Protein AF-A0A8D8TL95-F1 (afdb_monomer_lite)

Structure (mmCIF, N/CA/C/O backbone):
data_AF-A0A8D8TL95-F1
#
_entry.id   AF-A0A8D8TL95-F1
#
loop_
_atom_site.group_PDB
_atom_site.id
_atom_site.type_symbol
_atom_site.label_atom_id
_atom_site.label_alt_id
_atom_site.label_comp_id
_atom_site.label_asym_id
_atom_site.label_entity_id
_atom_site.label_seq_id
_atom_site.pdbx_PDB_ins_code
_atom_site.Cartn_x
_atom_site.Cartn_y
_atom_site.Cartn_z
_atom_site.occupancy
_atom_site.B_iso_or_equiv
_atom_site.auth_seq_id
_atom_site.auth_comp_id
_atom_site.auth_asym_id
_atom_site.auth_atom_id
_atom_site.pdbx_PDB_model_num
ATOM 1 N N . MET A 1 1 ? -6.815 -15.054 19.411 1.00 78.94 1 MET A N 1
ATOM 2 C CA . MET A 1 1 ? -7.384 -16.153 18.599 1.00 78.94 1 MET A CA 1
ATOM 3 C C . MET A 1 1 ? -8.190 -15.513 17.482 1.00 78.94 1 MET A C 1
ATOM 5 O O . MET A 1 1 ? -8.935 -14.587 17.788 1.00 78.94 1 MET A O 1
ATOM 9 N N . VAL A 1 2 ? -7.993 -15.942 16.234 1.00 89.69 2 VAL A N 1
ATOM 10 C CA . VAL A 1 2 ? -8.649 -15.371 15.045 1.00 89.69 2 VAL A CA 1
ATOM 11 C C . VAL A 1 2 ? -9.446 -16.479 14.372 1.00 89.69 2 VAL A C 1
ATOM 13 O O . VAL A 1 2 ? -8.875 -17.518 14.052 1.00 89.69 2 VAL A O 1
ATOM 16 N N . LEU A 1 3 ? -10.749 -16.274 14.198 1.00 92.44 3 LEU A N 1
ATOM 17 C CA . LEU A 1 3 ? -11.595 -17.142 13.387 1.00 92.44 3 LEU A CA 1
ATOM 18 C C . LEU A 1 3 ? -11.514 -16.671 11.938 1.00 92.44 3 LEU A C 1
ATOM 20 O O . LEU A 1 3 ? -11.712 -15.491 11.670 1.00 92.44 3 LEU A O 1
ATOM 24 N N . ARG A 1 4 ? -11.232 -17.585 11.017 1.00 92.94 4 ARG A N 1
ATOM 25 C CA . ARG A 1 4 ? -11.169 -17.316 9.582 1.00 92.94 4 ARG A CA 1
ATOM 26 C C . ARG A 1 4 ? -12.273 -18.081 8.881 1.00 92.94 4 ARG A C 1
ATOM 28 O O . ARG A 1 4 ? -12.432 -19.280 9.105 1.00 92.94 4 ARG A O 1
ATOM 35 N N . ILE A 1 5 ? -13.026 -17.386 8.043 1.00 94.00 5 ILE A N 1
ATOM 36 C CA . ILE A 1 5 ? -14.108 -17.950 7.244 1.00 94.00 5 ILE A CA 1
ATOM 37 C C . ILE A 1 5 ? -13.778 -17.687 5.777 1.00 94.00 5 ILE A C 1
ATOM 39 O O . ILE A 1 5 ? -13.560 -16.542 5.394 1.00 94.00 5 ILE A O 1
ATOM 43 N N . TYR A 1 6 ? -13.704 -18.733 4.964 1.00 92.62 6 TYR A N 1
ATOM 44 C CA . TYR A 1 6 ? -13.295 -18.641 3.560 1.00 92.62 6 TYR A CA 1
ATOM 45 C C . TYR A 1 6 ? -13.961 -19.730 2.719 1.00 92.62 6 TYR A C 1
ATOM 47 O O . TYR A 1 6 ? -14.506 -20.698 3.253 1.00 92.62 6 TYR A O 1
ATOM 55 N N . PHE A 1 7 ? -13.940 -19.569 1.396 1.00 90.62 7 PHE A N 1
ATOM 56 C CA . PHE A 1 7 ? -14.432 -20.585 0.469 1.00 90.62 7 PHE A CA 1
ATOM 57 C C . PHE A 1 7 ? -13.285 -21.449 -0.050 1.00 90.62 7 PHE A C 1
ATOM 59 O O . PHE A 1 7 ? -12.293 -20.933 -0.551 1.00 90.62 7 PHE A O 1
ATOM 66 N N . GLN A 1 8 ? -13.457 -22.766 0.019 1.00 88.31 8 GLN A N 1
ATOM 67 C CA . GLN A 1 8 ? -12.535 -23.743 -0.549 1.00 88.31 8 GLN A CA 1
ATOM 68 C C . GLN A 1 8 ? -13.341 -24.816 -1.284 1.00 88.31 8 GLN A C 1
ATOM 70 O O . GLN A 1 8 ? -14.258 -25.407 -0.715 1.00 88.31 8 GLN A O 1
ATOM 75 N N . GLU A 1 9 ? -13.036 -25.036 -2.566 1.00 86.50 9 GLU A N 1
ATOM 76 C CA . GLU A 1 9 ? -13.708 -26.042 -3.412 1.00 86.50 9 GLU A CA 1
ATOM 77 C C . GLU A 1 9 ? -15.250 -25.928 -3.407 1.00 86.50 9 GLU A C 1
ATOM 79 O O . GLU A 1 9 ? -15.979 -26.920 -3.349 1.00 86.50 9 GLU A O 1
ATOM 84 N N . GLY A 1 10 ? -15.768 -24.695 -3.424 1.00 85.75 10 GLY A N 1
ATOM 85 C CA . GLY A 1 10 ? -17.211 -24.428 -3.402 1.00 85.75 10 GLY A CA 1
ATOM 86 C C . GLY A 1 10 ? -17.888 -24.659 -2.045 1.00 85.75 10 GLY A C 1
ATOM 87 O O . GLY A 1 10 ? -19.116 -24.630 -1.966 1.00 85.75 10 GLY A O 1
ATOM 88 N N . LYS A 1 11 ? -17.120 -24.877 -0.972 1.00 90.44 11 LYS A N 1
ATOM 89 C CA . LYS A 1 11 ? -17.627 -25.023 0.398 1.00 90.44 11 LYS A CA 1
ATOM 90 C C . LYS A 1 11 ? -17.155 -23.872 1.272 1.00 90.44 11 LYS A C 1
ATOM 92 O O . LYS A 1 11 ? -16.008 -23.448 1.180 1.00 90.44 11 LYS A O 1
ATOM 97 N N . LEU A 1 12 ? -18.039 -23.404 2.148 1.00 92.81 12 LEU A N 1
ATOM 98 C CA . LEU A 1 12 ? -17.690 -22.451 3.195 1.00 92.81 12 LEU A CA 1
ATOM 99 C C . LEU A 1 12 ? -16.979 -23.198 4.331 1.00 92.81 12 LEU A C 1
ATOM 101 O O . LEU A 1 12 ? -17.545 -24.123 4.916 1.00 92.81 12 LEU A O 1
ATOM 105 N N . VAL A 1 13 ? -15.752 -22.795 4.634 1.00 93.38 13 VAL A N 1
ATOM 106 C CA . VAL A 1 13 ? -14.907 -23.360 5.687 1.00 93.38 13 VAL A CA 1
ATOM 107 C C . VAL A 1 13 ? -14.726 -22.313 6.778 1.00 93.38 13 VAL A C 1
ATOM 109 O O . VAL A 1 13 ? -14.448 -21.152 6.491 1.00 93.38 13 VAL A O 1
ATOM 112 N N . ALA A 1 14 ? -14.878 -22.726 8.035 1.00 94.62 14 ALA A N 1
ATOM 113 C CA . ALA A 1 14 ? -14.568 -21.914 9.205 1.00 94.62 14 ALA A CA 1
ATOM 114 C C . ALA A 1 14 ? -13.461 -22.611 10.001 1.00 94.62 14 ALA A C 1
ATOM 116 O O . ALA A 1 14 ? -13.645 -23.741 10.453 1.00 94.62 14 ALA A O 1
ATOM 117 N N . SER A 1 15 ? -12.312 -21.956 10.150 1.00 93.12 15 SER A N 1
ATOM 118 C CA . SER A 1 15 ? -11.137 -22.517 10.821 1.00 93.12 15 SER A CA 1
ATOM 119 C C . SER A 1 15 ? -10.428 -21.475 11.685 1.00 93.12 15 SER A C 1
ATOM 121 O O . SER A 1 15 ? -10.509 -20.273 11.438 1.00 93.12 15 SER A O 1
ATOM 123 N N . LEU A 1 16 ? -9.732 -21.939 12.721 1.00 93.06 16 LEU A N 1
ATOM 124 C CA . LEU A 1 16 ? -8.804 -21.115 13.505 1.00 93.06 16 LEU A CA 1
ATOM 125 C C . LEU A 1 16 ? -7.396 -21.094 12.895 1.00 93.06 16 LEU A C 1
ATOM 127 O O . LEU A 1 16 ? -6.580 -20.238 13.251 1.00 93.06 16 LEU A O 1
ATOM 131 N N . ASP A 1 17 ? -7.136 -22.004 11.962 1.00 90.56 17 ASP A N 1
ATOM 132 C CA . ASP A 1 17 ? -5.888 -22.106 11.221 1.00 90.56 17 ASP A CA 1
ATOM 133 C C . ASP A 1 17 ? -5.908 -21.195 9.985 1.00 90.56 17 ASP A C 1
ATOM 135 O O . ASP A 1 17 ? -6.941 -20.632 9.602 1.00 90.56 17 ASP A O 1
ATOM 139 N N . THR A 1 18 ? -4.740 -20.997 9.381 1.00 86.12 18 THR A N 1
ATOM 140 C CA . THR A 1 18 ? -4.598 -20.253 8.123 1.00 86.12 18 THR A CA 1
ATOM 141 C C . THR A 1 18 ? -4.992 -21.159 6.949 1.00 86.12 18 THR A C 1
ATOM 143 O O . THR A 1 18 ? -4.650 -22.341 6.987 1.00 86.12 18 THR A O 1
ATOM 146 N N . PRO A 1 19 ? -5.685 -20.650 5.911 1.00 87.38 19 PRO A N 1
ATOM 147 C CA . PRO A 1 19 ? -5.958 -21.434 4.709 1.00 87.38 19 PRO A CA 1
ATOM 148 C C . PRO A 1 19 ? -4.658 -21.967 4.092 1.00 87.38 19 PRO A C 1
ATOM 150 O O . PRO A 1 19 ? -3.706 -21.212 3.907 1.00 87.38 19 PRO A O 1
ATOM 153 N N . GLU A 1 20 ? -4.618 -23.259 3.765 1.00 85.12 20 GLU A N 1
ATOM 154 C CA . GLU A 1 20 ? -3.451 -23.883 3.116 1.00 85.12 20 GLU A CA 1
ATOM 155 C C . GLU A 1 20 ? -3.343 -23.518 1.630 1.00 85.12 20 GLU A C 1
ATOM 157 O O . GLU A 1 20 ? -2.269 -23.590 1.034 1.00 85.12 20 GLU A O 1
ATOM 162 N N . VAL A 1 21 ? -4.468 -23.129 1.030 1.00 82.81 21 VAL A N 1
ATOM 163 C CA . VAL A 1 21 ? -4.596 -22.800 -0.389 1.00 82.81 21 VAL A CA 1
ATOM 164 C C . VAL A 1 21 ? -5.000 -21.329 -0.515 1.00 82.81 21 VAL A C 1
ATOM 166 O O . VAL A 1 21 ? -5.796 -20.855 0.303 1.00 82.81 21 VAL A O 1
ATOM 169 N N . PRO A 1 22 ? -4.493 -20.595 -1.525 1.00 81.81 22 PRO A N 1
ATOM 170 C CA . PRO A 1 22 ? -4.965 -19.248 -1.822 1.00 81.81 22 PRO A CA 1
ATOM 171 C C . PRO A 1 22 ? -6.488 -19.226 -1.987 1.00 81.81 22 PRO A C 1
ATOM 173 O O . PRO A 1 22 ? -7.049 -20.026 -2.734 1.00 81.81 22 PRO A O 1
ATOM 176 N N . CYS A 1 23 ? -7.142 -18.324 -1.261 1.00 84.62 23 CYS A N 1
ATOM 177 C CA . CYS A 1 23 ? -8.585 -18.113 -1.302 1.00 84.62 23 CYS A CA 1
ATOM 178 C C . CYS A 1 23 ? -8.864 -16.705 -1.830 1.00 84.62 23 CYS A C 1
ATOM 180 O O . CYS A 1 23 ? -8.118 -15.785 -1.498 1.00 84.62 23 CYS A O 1
ATOM 182 N N . ASP A 1 24 ? -9.952 -16.538 -2.585 1.00 83.56 24 ASP A N 1
ATOM 183 C CA . ASP A 1 24 ? -10.358 -15.229 -3.119 1.00 83.56 24 ASP A CA 1
ATOM 184 C C . ASP A 1 24 ? -10.645 -14.230 -1.992 1.00 83.56 24 ASP A C 1
ATOM 186 O O . ASP A 1 24 ? -10.234 -13.078 -2.053 1.00 83.56 24 ASP A O 1
ATOM 190 N N . TYR A 1 25 ? -11.314 -14.699 -0.933 1.00 86.88 25 TYR A N 1
ATOM 191 C CA . TYR A 1 25 ? -11.642 -13.894 0.238 1.00 86.88 25 TYR A CA 1
ATOM 192 C C . TYR A 1 25 ? -11.494 -14.690 1.529 1.00 86.88 25 TYR A C 1
ATOM 194 O O . TYR A 1 25 ? -11.884 -15.861 1.610 1.00 86.88 25 TYR A O 1
ATOM 202 N N . VAL A 1 26 ? -10.995 -14.019 2.565 1.00 90.38 26 VAL A N 1
ATOM 203 C CA . VAL A 1 26 ? -10.942 -14.536 3.932 1.00 90.38 26 VAL A CA 1
ATOM 204 C C . VAL A 1 26 ? -11.558 -13.511 4.878 1.00 90.38 26 VAL A C 1
ATOM 206 O O . VAL A 1 26 ? -11.038 -12.411 5.052 1.00 90.38 26 VAL A O 1
ATOM 209 N N . PHE A 1 27 ? -12.656 -13.886 5.526 1.00 91.69 27 PHE A N 1
ATOM 210 C CA . PHE A 1 27 ? -13.263 -13.107 6.598 1.00 91.69 27 PHE A CA 1
ATOM 211 C C . PHE A 1 27 ? -12.596 -13.474 7.921 1.00 91.69 27 PHE A C 1
ATOM 213 O O . PHE A 1 27 ? -12.681 -14.613 8.381 1.00 91.69 27 PHE A O 1
ATOM 220 N N . CYS A 1 28 ? -11.932 -12.508 8.535 1.00 91.00 28 CYS A N 1
ATOM 221 C CA . CYS A 1 28 ? -11.234 -12.641 9.800 1.00 91.00 28 CYS A CA 1
ATOM 222 C C . CYS A 1 28 ? -12.072 -12.020 10.918 1.00 91.00 28 CYS A C 1
ATOM 224 O O . CYS A 1 28 ? -12.421 -10.843 10.875 1.00 91.00 28 CYS A O 1
ATOM 226 N N . VAL A 1 29 ? -12.359 -12.806 11.952 1.00 92.50 29 VAL A N 1
ATOM 227 C CA . VAL A 1 29 ? -13.019 -12.351 13.175 1.00 92.50 29 VAL A CA 1
ATOM 228 C C . VAL A 1 29 ? -12.045 -12.509 14.329 1.00 92.50 29 VAL A C 1
ATOM 230 O O . VAL A 1 29 ? -11.691 -13.621 14.732 1.00 92.50 29 VAL A O 1
ATOM 233 N N . THR A 1 30 ? -11.602 -11.383 14.872 1.00 91.38 30 THR A N 1
ATOM 234 C CA . THR A 1 30 ? -10.635 -11.343 15.967 1.00 91.38 30 THR A CA 1
ATOM 235 C C . THR A 1 30 ? -11.316 -10.870 17.233 1.00 91.38 30 THR A C 1
ATOM 237 O O . THR A 1 30 ? -11.959 -9.828 17.256 1.00 91.38 30 THR A O 1
ATOM 240 N N . LYS A 1 31 ? -11.141 -11.610 18.326 1.00 89.50 31 LYS A N 1
ATOM 241 C CA . LYS A 1 31 ? -11.596 -11.150 19.638 1.00 89.50 31 LYS A CA 1
ATOM 242 C C . LYS A 1 31 ? -10.677 -10.040 20.148 1.00 89.50 31 LYS A C 1
ATOM 244 O O . LYS A 1 31 ? -9.484 -10.289 20.321 1.00 89.50 31 LYS A O 1
ATOM 249 N N . THR A 1 32 ? -11.232 -8.863 20.426 1.00 83.75 32 THR A N 1
ATOM 250 C CA . THR A 1 32 ? -10.487 -7.710 20.947 1.00 83.75 32 THR A CA 1
ATOM 251 C C . THR A 1 32 ? -10.338 -7.816 22.464 1.00 83.75 32 THR A C 1
ATOM 253 O O . THR A 1 32 ? -9.238 -8.076 22.947 1.00 83.75 32 THR A O 1
ATOM 256 N N . GLN A 1 33 ? -11.428 -7.684 23.233 1.00 78.50 33 GLN A N 1
ATOM 257 C CA . GLN A 1 33 ? -11.417 -7.739 24.703 1.00 78.50 33 GLN A CA 1
ATOM 258 C C . GLN A 1 33 ? -12.751 -8.221 25.310 1.00 78.50 33 GLN A C 1
ATOM 260 O O . GLN A 1 33 ? -13.814 -8.110 24.702 1.00 78.50 33 GLN A O 1
ATOM 265 N N . GLY A 1 34 ? -12.690 -8.727 26.550 1.00 77.81 34 GLY A N 1
ATOM 266 C CA . GLY A 1 34 ? -13.864 -9.028 27.382 1.00 77.81 34 GLY A CA 1
ATOM 267 C C . GLY A 1 34 ? -14.482 -10.420 27.194 1.00 77.81 34 GLY A C 1
ATOM 268 O O . GLY A 1 34 ? -13.965 -11.275 26.471 1.00 77.81 34 GLY A O 1
ATOM 269 N N . VAL A 1 35 ? -15.584 -10.682 27.898 1.00 80.44 35 VAL A N 1
ATOM 270 C CA . VAL A 1 35 ? -16.451 -11.843 27.641 1.00 80.44 35 VAL A CA 1
ATOM 271 C C . VAL A 1 35 ? -17.414 -11.450 26.526 1.00 80.44 35 VAL A C 1
ATOM 273 O O . VAL A 1 35 ? -18.014 -10.379 26.583 1.00 80.44 35 VAL A O 1
ATOM 276 N N . VAL A 1 36 ? -17.531 -12.303 25.509 1.00 82.62 36 VAL A N 1
ATOM 277 C CA . VAL A 1 36 ? -18.468 -12.079 24.406 1.00 82.62 36 VAL A CA 1
ATOM 278 C C . VAL A 1 36 ? -19.861 -12.463 24.898 1.00 82.62 36 VAL A C 1
ATOM 280 O O . VAL A 1 36 ? -20.105 -13.628 25.207 1.00 82.62 36 VAL A O 1
ATOM 283 N N . THR A 1 37 ? -20.741 -11.477 25.006 1.00 86.12 37 THR A N 1
ATOM 284 C CA . THR A 1 37 ? -22.174 -11.617 25.285 1.00 86.12 37 THR A CA 1
ATOM 285 C C . THR A 1 37 ? -22.958 -11.047 24.103 1.00 86.12 37 THR A C 1
ATOM 287 O O . THR A 1 37 ? -22.368 -10.417 23.226 1.00 86.12 37 THR A O 1
ATOM 290 N N . GLU A 1 38 ? -24.278 -11.254 24.053 1.00 84.50 38 GLU A N 1
ATOM 291 C CA . GLU A 1 38 ? -25.119 -10.655 23.000 1.00 84.50 38 GLU A CA 1
ATOM 292 C C . GLU A 1 38 ? -24.954 -9.128 22.946 1.00 84.50 38 GLU A C 1
ATOM 294 O O . GLU A 1 38 ? -24.770 -8.566 21.869 1.00 84.50 38 GLU A O 1
ATOM 299 N N . ASP A 1 39 ? -24.893 -8.478 24.110 1.00 84.75 39 ASP A N 1
ATOM 300 C CA . ASP A 1 39 ? -24.755 -7.022 24.214 1.00 84.75 39 ASP A CA 1
ATOM 301 C C . ASP A 1 39 ? -23.343 -6.504 23.885 1.00 84.75 39 ASP A C 1
ATOM 303 O O . ASP A 1 39 ? -23.182 -5.357 23.468 1.00 84.75 39 ASP A O 1
ATOM 307 N N . SER A 1 40 ? -22.297 -7.318 24.084 1.00 83.81 40 SER A N 1
ATOM 308 C CA . SER A 1 40 ? -20.902 -6.910 23.851 1.00 83.81 40 SER A CA 1
ATOM 309 C C . SER A 1 40 ? -20.346 -7.355 22.501 1.00 83.81 40 SER A C 1
ATOM 311 O O . SER A 1 40 ? -19.243 -6.946 22.145 1.00 83.81 40 SER A O 1
ATOM 313 N N . LEU A 1 41 ? -21.096 -8.151 21.729 1.00 83.25 41 LEU A N 1
ATOM 314 C CA . LEU A 1 41 ? -20.612 -8.839 20.531 1.00 83.25 41 LEU A CA 1
ATOM 315 C C . LEU A 1 41 ? -19.888 -7.908 19.548 1.00 83.25 41 LEU A C 1
ATOM 317 O O . LEU A 1 41 ? -18.759 -8.192 19.159 1.00 83.25 41 LEU A O 1
ATOM 321 N N . ILE A 1 42 ? -20.513 -6.785 19.188 1.00 83.38 42 ILE A N 1
ATOM 322 C CA . ILE A 1 42 ? -19.970 -5.832 18.205 1.00 83.38 42 ILE A CA 1
ATOM 323 C C . ILE A 1 42 ? -18.731 -5.103 18.747 1.00 83.38 42 ILE A C 1
ATOM 325 O O . ILE A 1 42 ? -17.817 -4.800 17.992 1.00 83.38 42 ILE A O 1
ATOM 329 N N . ASN A 1 43 ? -18.666 -4.863 20.058 1.00 84.38 43 ASN A N 1
ATOM 330 C CA . ASN A 1 43 ? -17.573 -4.114 20.686 1.00 84.38 43 ASN A CA 1
ATOM 331 C C . ASN A 1 43 ? -16.388 -5.015 21.080 1.00 84.38 43 ASN A C 1
ATOM 333 O O . ASN A 1 43 ? -15.264 -4.546 21.259 1.00 84.38 43 ASN A O 1
ATOM 337 N N . SER A 1 44 ? -16.637 -6.316 21.234 1.00 86.19 44 SER A N 1
ATOM 338 C CA . SER A 1 44 ? -15.652 -7.325 21.632 1.00 86.19 44 SER A CA 1
ATOM 339 C C . SER A 1 44 ? -15.018 -8.062 20.450 1.00 86.19 44 SER A C 1
ATOM 341 O O . SER A 1 44 ? -14.136 -8.905 20.662 1.00 86.19 44 SER A O 1
ATOM 343 N N . LEU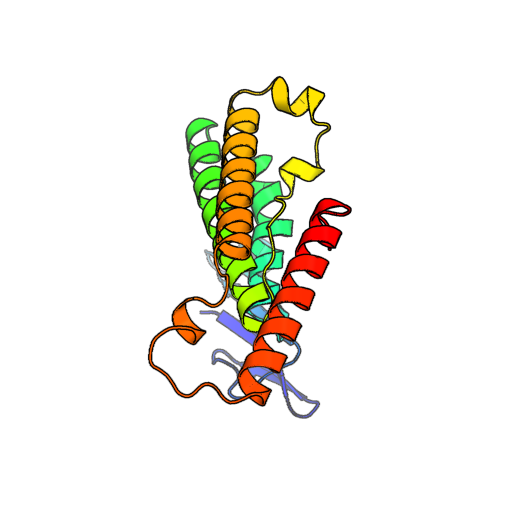 A 1 45 ? -15.456 -7.776 19.223 1.00 89.50 45 LEU A N 1
ATOM 344 C CA . LEU A 1 45 ? -14.971 -8.400 17.997 1.00 89.50 45 LEU A CA 1
ATOM 345 C C . LEU A 1 45 ? -14.488 -7.341 17.004 1.00 89.50 45 LEU A C 1
ATOM 347 O O . LEU A 1 45 ? -15.082 -6.280 16.866 1.00 89.50 45 LEU A O 1
ATOM 351 N N . ASN A 1 46 ? -13.416 -7.666 16.293 1.00 89.25 46 ASN A N 1
ATOM 352 C CA . ASN A 1 46 ? -12.974 -6.966 15.099 1.00 89.25 46 ASN A CA 1
ATOM 353 C C . ASN A 1 46 ? -13.261 -7.854 13.886 1.00 89.25 46 ASN A C 1
ATOM 355 O O . ASN A 1 46 ? -13.000 -9.061 13.933 1.00 89.25 46 ASN A O 1
ATOM 359 N N . PHE A 1 47 ? -13.785 -7.250 12.826 1.00 90.00 47 PHE A N 1
ATOM 360 C CA . PHE A 1 47 ? -14.141 -7.920 11.584 1.00 90.00 47 PHE A CA 1
ATOM 361 C C . PHE A 1 47 ? -13.306 -7.333 10.458 1.00 90.00 47 PHE A C 1
ATOM 363 O O . PHE A 1 47 ? -13.371 -6.138 10.185 1.00 90.00 47 PHE A O 1
ATOM 370 N N . GLU A 1 48 ? -12.552 -8.186 9.785 1.00 88.06 48 GLU A N 1
ATOM 371 C CA . GLU A 1 48 ? -11.723 -7.809 8.648 1.00 88.06 48 GLU A CA 1
ATOM 372 C C . GLU A 1 48 ? -12.031 -8.735 7.479 1.00 88.06 48 GLU A C 1
ATOM 374 O O . GLU A 1 48 ? -12.309 -9.920 7.661 1.00 88.06 48 GLU A O 1
ATOM 379 N N . THR A 1 49 ? -11.998 -8.193 6.268 1.00 88.38 49 THR A N 1
ATOM 380 C CA . THR A 1 49 ? -12.083 -8.989 5.042 1.00 88.38 49 THR A CA 1
ATOM 381 C C . THR A 1 49 ? -10.786 -8.794 4.288 1.00 88.38 49 THR A C 1
ATOM 383 O O . THR A 1 49 ? -10.405 -7.662 4.004 1.00 88.38 49 THR A O 1
ATOM 386 N N . LEU A 1 50 ? -10.105 -9.897 4.005 1.00 86.81 50 LEU A N 1
ATOM 387 C CA . LEU A 1 50 ? -8.896 -9.915 3.198 1.00 86.81 50 LEU A CA 1
ATOM 388 C C . LEU A 1 50 ? -9.258 -10.435 1.810 1.00 86.81 50 LEU A C 1
ATOM 390 O O . LEU A 1 50 ? -9.868 -11.499 1.695 1.00 86.81 50 LEU A O 1
ATOM 394 N N . ASP A 1 51 ? -8.888 -9.675 0.789 1.00 82.38 51 ASP A N 1
ATOM 395 C CA . ASP A 1 51 ? -8.832 -10.117 -0.603 1.00 82.38 51 ASP A CA 1
ATOM 396 C C . ASP A 1 51 ? -7.580 -10.996 -0.809 1.00 82.38 51 ASP A C 1
ATOM 398 O O . ASP A 1 51 ? -6.613 -10.922 -0.041 1.00 82.38 51 ASP A O 1
ATOM 402 N N . CYS A 1 52 ? -7.583 -11.827 -1.850 1.00 70.06 52 CYS A N 1
ATOM 403 C CA . CYS A 1 52 ? -6.469 -12.672 -2.278 1.00 70.06 52 CYS A CA 1
ATOM 404 C C . CYS A 1 52 ? -5.154 -11.898 -2.461 1.00 70.06 52 CYS A C 1
ATOM 406 O O . CYS A 1 52 ? -4.073 -12.453 -2.253 1.00 70.06 52 CYS A O 1
ATOM 408 N N . SER A 1 53 ? -5.243 -10.605 -2.781 1.00 81.50 53 SER A N 1
ATOM 409 C CA . SER A 1 53 ? -4.143 -9.647 -2.681 1.00 81.50 53 SER A CA 1
ATOM 410 C C . SER A 1 53 ? -4.013 -9.154 -1.234 1.00 81.50 53 SER A C 1
ATOM 412 O O . SER A 1 53 ? -4.672 -8.198 -0.808 1.00 81.50 53 SER A O 1
ATOM 414 N N . VAL A 1 54 ? -3.146 -9.806 -0.452 1.00 80.50 54 VAL A N 1
ATOM 415 C CA . VAL A 1 54 ? -2.855 -9.391 0.933 1.00 80.50 54 VAL A CA 1
ATOM 416 C C . VAL A 1 54 ? -2.220 -8.001 0.944 1.00 80.50 54 VAL A C 1
ATOM 418 O O . VAL A 1 54 ? -2.573 -7.165 1.770 1.00 80.50 54 VAL A O 1
ATOM 421 N N . GLU A 1 55 ? -1.318 -7.720 0.005 1.00 81.94 55 GLU A N 1
ATOM 422 C CA . GLU A 1 55 ? -0.702 -6.406 -0.165 1.00 81.94 55 GLU A CA 1
ATOM 423 C C . GLU A 1 55 ? -1.723 -5.332 -0.552 1.00 81.94 55 GLU A C 1
ATOM 425 O O . GLU A 1 55 ? -1.672 -4.229 -0.012 1.00 81.94 55 GLU A O 1
ATOM 430 N N . GLY A 1 56 ? -2.679 -5.651 -1.429 1.00 81.50 56 GLY A N 1
ATOM 431 C CA . GLY A 1 56 ? -3.769 -4.752 -1.798 1.00 81.50 56 GLY A CA 1
ATOM 432 C C . GLY A 1 56 ? -4.677 -4.470 -0.609 1.00 81.50 56 GLY A C 1
ATOM 433 O O . GLY A 1 56 ? -4.929 -3.309 -0.303 1.00 81.50 56 GLY A O 1
ATOM 434 N N . SER A 1 57 ? -5.066 -5.514 0.126 1.00 84.06 57 SER A N 1
ATOM 435 C CA . SER A 1 57 ? -5.871 -5.400 1.349 1.00 84.06 57 SER A CA 1
ATOM 436 C C . SER A 1 57 ? -5.182 -4.545 2.416 1.00 84.06 57 SER A C 1
ATOM 438 O O . SER A 1 57 ? -5.827 -3.720 3.060 1.00 84.06 57 SER A O 1
ATOM 440 N N . LEU A 1 58 ? -3.863 -4.701 2.587 1.00 85.56 58 LEU A N 1
ATOM 441 C CA . LEU A 1 58 ? -3.066 -3.889 3.508 1.00 85.56 58 LEU A CA 1
ATOM 442 C C . LEU A 1 58 ? -3.002 -2.425 3.069 1.00 85.56 58 LEU A C 1
ATOM 444 O O . LEU A 1 58 ? -3.216 -1.541 3.896 1.00 85.56 58 LEU A O 1
ATOM 448 N N . VAL A 1 59 ? -2.729 -2.166 1.786 1.00 84.44 59 VAL A N 1
ATOM 449 C CA . VAL A 1 59 ? -2.693 -0.802 1.238 1.00 84.44 59 VAL A CA 1
ATOM 450 C C . VAL A 1 59 ? -4.055 -0.137 1.399 1.00 84.44 59 VAL A C 1
ATOM 452 O O . VAL A 1 59 ? -4.122 0.947 1.963 1.00 84.44 59 VAL A O 1
ATOM 455 N N . THR A 1 60 ? -5.146 -0.788 1.001 1.00 84.75 60 THR A N 1
ATOM 456 C CA . THR A 1 60 ? -6.501 -0.245 1.159 1.00 84.75 60 THR A CA 1
ATOM 457 C C . THR A 1 60 ? -6.844 -0.014 2.633 1.00 84.75 60 THR A C 1
ATOM 459 O O . THR A 1 60 ? -7.287 1.073 2.999 1.00 84.75 60 THR A O 1
ATOM 462 N N . GLY A 1 61 ? -6.569 -0.976 3.519 1.00 86.75 61 GLY A N 1
ATOM 463 C CA . GLY A 1 61 ? -6.833 -0.826 4.953 1.00 86.75 61 GLY A CA 1
ATOM 464 C C . GLY A 1 61 ? -6.071 0.343 5.586 1.00 86.75 61 GLY A C 1
ATOM 465 O O . GLY A 1 61 ? -6.651 1.138 6.328 1.00 86.75 61 GLY A O 1
ATOM 466 N N . LEU A 1 62 ? -4.785 0.494 5.268 1.00 86.81 62 LEU A N 1
ATOM 467 C CA . LEU A 1 62 ? -3.946 1.559 5.822 1.00 86.81 62 LEU A CA 1
ATOM 468 C C . LEU A 1 62 ? -4.225 2.924 5.180 1.00 86.81 62 LEU A C 1
ATOM 470 O O . LEU A 1 62 ? -4.293 3.926 5.894 1.00 86.81 62 LEU A O 1
ATOM 474 N N . CYS A 1 63 ? -4.364 2.981 3.853 1.00 83.75 63 CYS A N 1
ATOM 475 C CA . CYS A 1 63 ? -4.519 4.220 3.086 1.00 83.75 63 CYS A CA 1
ATOM 476 C C . CYS A 1 63 ? -5.939 4.774 3.109 1.00 83.75 63 CYS A C 1
ATOM 478 O O . CYS A 1 63 ? -6.111 5.977 3.300 1.00 83.75 63 CYS A O 1
ATOM 480 N N . GLU A 1 64 ? -6.945 3.924 2.922 1.00 82.88 64 GLU A N 1
ATOM 481 C CA . GLU A 1 64 ? -8.326 4.363 2.690 1.00 82.88 64 GLU A CA 1
ATOM 482 C C . GLU A 1 64 ? -9.184 4.315 3.955 1.00 82.88 64 GLU A C 1
ATOM 484 O O . GLU A 1 64 ? -10.160 5.054 4.058 1.00 82.88 64 GLU A O 1
ATOM 489 N N . VAL A 1 65 ? -8.826 3.478 4.936 1.00 86.81 65 VAL A N 1
ATOM 490 C CA . VAL A 1 65 ? -9.619 3.314 6.165 1.00 86.81 65 VAL A CA 1
ATOM 491 C C . VAL A 1 65 ? -8.923 3.949 7.364 1.00 86.81 65 VAL A C 1
ATOM 493 O O . VAL A 1 65 ? -9.457 4.869 7.980 1.00 86.81 65 VAL A O 1
ATOM 496 N N . GLN A 1 66 ? -7.721 3.488 7.710 1.00 88.00 66 GLN A N 1
ATOM 497 C CA . GLN A 1 66 ? -7.074 3.877 8.967 1.00 88.00 66 GLN A CA 1
ATOM 498 C C . GLN A 1 66 ? -6.510 5.301 8.939 1.00 88.00 66 GLN A C 1
ATOM 500 O O . GLN A 1 66 ? -6.708 6.042 9.901 1.00 88.00 66 GLN A O 1
ATOM 505 N N . ALA A 1 67 ? -5.846 5.714 7.853 1.00 86.38 67 ALA A N 1
ATOM 506 C CA . ALA A 1 67 ? -5.290 7.065 7.755 1.00 86.38 67 ALA A CA 1
ATOM 507 C C . ALA A 1 67 ? -6.336 8.182 7.874 1.00 86.38 67 ALA A C 1
ATOM 509 O O . ALA A 1 67 ? -6.112 9.081 8.686 1.00 86.38 67 ALA A O 1
ATOM 510 N N . PRO A 1 68 ? -7.472 8.156 7.149 1.00 86.06 68 PRO A N 1
ATOM 511 C CA . PRO A 1 68 ? -8.492 9.194 7.282 1.00 86.06 68 PRO A CA 1
ATOM 512 C C . PRO A 1 68 ? -9.069 9.271 8.697 1.00 86.06 68 PRO A C 1
ATOM 514 O O . PRO A 1 68 ? -9.225 10.364 9.240 1.00 86.06 68 PRO A O 1
ATOM 517 N N . ILE A 1 69 ? -9.332 8.116 9.321 1.00 89.00 69 ILE A N 1
ATOM 518 C CA . ILE A 1 69 ? -9.852 8.048 10.693 1.00 89.00 69 ILE A CA 1
ATOM 519 C C . ILE A 1 69 ? -8.843 8.654 11.669 1.00 89.00 69 ILE A C 1
ATOM 521 O O . ILE A 1 69 ? -9.200 9.552 12.428 1.00 89.00 69 ILE A O 1
ATOM 525 N N . LEU A 1 70 ? -7.579 8.221 11.614 1.00 87.88 70 LEU A N 1
ATOM 526 C CA . LEU A 1 70 ? -6.520 8.743 12.478 1.00 87.88 70 LEU A CA 1
ATOM 527 C C . LEU A 1 70 ? -6.325 10.248 12.279 1.00 87.88 70 LEU A C 1
ATOM 529 O O . LEU A 1 70 ? -6.136 10.978 13.248 1.00 87.88 70 LEU A O 1
ATOM 533 N N . PHE A 1 71 ? -6.380 10.721 11.034 1.00 83.69 71 PHE A N 1
ATOM 534 C CA . PHE A 1 71 ? -6.205 12.130 10.701 1.00 83.69 71 PHE A CA 1
ATOM 535 C C . PHE A 1 71 ? -7.289 13.024 11.327 1.00 83.69 71 PHE A C 1
ATOM 537 O O . PHE A 1 71 ? -6.998 14.140 11.764 1.00 83.69 71 PHE A O 1
ATOM 544 N N . HIS A 1 72 ? -8.524 12.524 11.402 1.00 85.56 72 HIS A N 1
ATOM 545 C CA . HIS A 1 72 ? -9.675 13.239 11.954 1.00 85.56 72 HIS A CA 1
ATOM 546 C C . HIS A 1 72 ? -9.955 12.954 13.436 1.00 85.56 72 HIS A C 1
ATOM 548 O O . HIS A 1 72 ? -10.868 13.556 13.998 1.00 85.56 72 HIS A O 1
ATOM 554 N N . ASP A 1 73 ? -9.18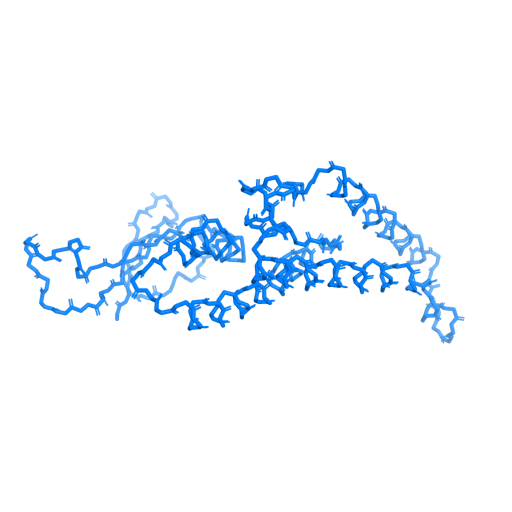2 12.083 14.087 1.00 88.88 73 ASP A N 1
ATOM 555 C CA . ASP A 1 73 ? -9.392 11.743 15.492 1.00 88.88 73 ASP A CA 1
ATOM 556 C C . ASP A 1 73 ? -8.974 12.903 16.416 1.00 88.88 73 ASP A C 1
ATOM 558 O O . ASP A 1 73 ? -7.793 13.223 16.584 1.00 88.88 73 ASP A O 1
ATOM 562 N N . GLU A 1 74 ? -9.959 13.568 17.019 1.00 88.62 74 GLU A N 1
ATOM 563 C CA . GLU A 1 74 ? -9.747 14.644 17.993 1.00 88.62 74 GLU A CA 1
ATOM 564 C C . GLU A 1 74 ? -9.567 14.135 19.433 1.00 88.62 74 GLU A C 1
ATOM 566 O O . GLU A 1 74 ? -9.162 14.909 20.302 1.00 88.62 74 GLU A O 1
ATOM 571 N N . ALA A 1 75 ? -9.828 12.849 19.702 1.00 92.62 75 ALA A N 1
ATOM 572 C CA . ALA A 1 75 ? -9.623 12.257 21.022 1.00 92.62 75 ALA A CA 1
ATOM 573 C C . ALA A 1 75 ? -8.132 12.033 21.323 1.00 92.62 75 ALA A C 1
ATOM 575 O O . ALA A 1 75 ? -7.717 12.072 22.485 1.00 92.62 75 ALA A O 1
ATOM 576 N N . VAL A 1 76 ? -7.312 11.835 20.286 1.00 90.19 76 VAL A N 1
ATOM 577 C CA . VAL A 1 76 ? -5.857 11.699 20.415 1.00 90.19 76 VAL A CA 1
ATOM 578 C C . VAL A 1 76 ? -5.198 13.085 20.487 1.00 90.19 76 VAL A C 1
ATOM 580 O O . VAL A 1 76 ? -5.441 13.934 19.623 1.00 90.19 76 VAL A O 1
ATOM 583 N N . PRO A 1 77 ? -4.309 13.345 21.470 1.00 93.62 77 PRO A N 1
ATOM 584 C CA . PRO A 1 77 ? -3.560 14.593 21.534 1.00 93.62 77 PRO A CA 1
ATOM 585 C C . PRO A 1 77 ? -2.830 14.893 20.223 1.00 93.62 77 PRO A C 1
ATOM 587 O O . PRO A 1 77 ? -2.115 14.048 19.688 1.00 93.62 77 PRO A O 1
ATOM 590 N N . LYS A 1 78 ? -2.957 16.135 19.746 1.00 88.75 78 LYS A N 1
ATOM 591 C CA . LYS A 1 78 ? -2.469 16.572 18.428 1.00 88.75 78 LYS A CA 1
ATOM 592 C C . LYS A 1 78 ? -1.024 16.153 18.115 1.00 88.75 78 LYS A C 1
ATOM 594 O O . LYS A 1 78 ? -0.759 15.695 17.012 1.00 88.75 78 LYS A O 1
ATOM 599 N N . HIS A 1 79 ? -0.103 16.296 19.070 1.00 89.19 79 HIS A N 1
ATOM 600 C CA . HIS A 1 79 ? 1.304 15.930 18.870 1.00 89.19 79 HIS A CA 1
ATOM 601 C C . HIS A 1 79 ? 1.489 14.424 18.617 1.00 89.19 79 HIS A C 1
ATOM 603 O O . HIS A 1 79 ? 2.204 14.056 17.692 1.00 89.19 79 HIS A O 1
ATOM 609 N N . ILE A 1 80 ? 0.783 13.572 19.370 1.00 91.75 80 ILE A N 1
ATOM 610 C CA . ILE A 1 80 ? 0.806 12.110 19.209 1.00 91.75 80 ILE A CA 1
ATOM 611 C C . ILE A 1 80 ? 0.174 11.725 17.875 1.00 91.75 80 ILE A C 1
ATOM 613 O O . ILE A 1 80 ? 0.739 10.938 17.124 1.00 91.75 80 ILE A O 1
ATOM 617 N N . ARG A 1 81 ? -0.981 12.315 17.546 1.00 90.50 81 ARG A N 1
ATOM 618 C CA . ARG A 1 81 ? -1.661 12.058 16.273 1.00 90.50 81 ARG A CA 1
ATOM 619 C C . ARG A 1 81 ? -0.768 12.402 15.085 1.00 90.50 81 ARG A C 1
ATOM 621 O O . ARG A 1 81 ? -0.678 11.611 14.157 1.00 90.50 81 ARG A O 1
ATOM 628 N N . ASN A 1 82 ? -0.100 13.554 15.116 1.00 88.38 82 ASN A N 1
ATOM 629 C CA . ASN A 1 82 ? 0.788 13.972 14.033 1.00 88.38 82 ASN A CA 1
ATOM 630 C C . ASN A 1 82 ? 2.010 13.048 13.908 1.00 88.38 82 ASN A C 1
ATOM 632 O O . ASN A 1 82 ? 2.403 12.723 12.792 1.00 88.38 82 ASN A O 1
ATOM 636 N N . GLU A 1 83 ? 2.585 12.598 15.026 1.00 89.94 83 GLU A N 1
ATOM 637 C CA . GLU A 1 83 ? 3.677 11.617 15.026 1.00 89.94 83 GLU A CA 1
ATOM 638 C C . GLU A 1 83 ? 3.229 10.281 14.416 1.00 89.94 83 GLU A C 1
ATOM 640 O O . GLU A 1 83 ? 3.839 9.808 13.458 1.00 89.94 83 GLU A O 1
ATOM 645 N N . MET A 1 84 ?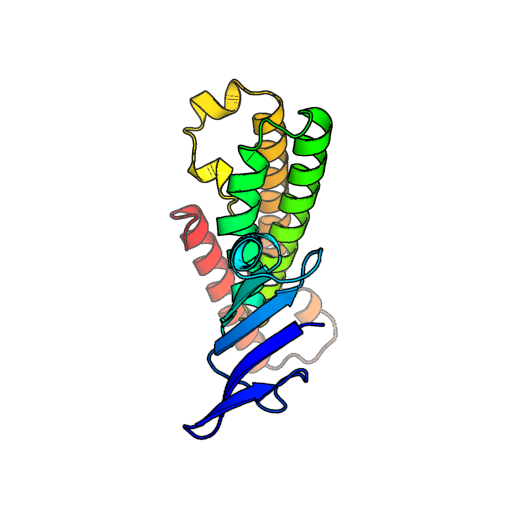 2.111 9.725 14.894 1.00 90.25 84 MET A N 1
ATOM 646 C CA . MET A 1 84 ? 1.536 8.486 14.361 1.00 90.25 84 MET A CA 1
ATOM 647 C C . MET A 1 84 ? 1.206 8.607 12.873 1.00 90.25 84 MET A C 1
ATOM 649 O O . MET A 1 84 ? 1.475 7.690 12.101 1.00 90.25 84 MET A O 1
ATOM 653 N N . TYR A 1 85 ? 0.641 9.743 12.464 1.00 88.12 85 TYR A N 1
ATOM 654 C CA . TYR A 1 85 ? 0.299 9.997 11.073 1.00 88.12 85 TYR A CA 1
ATOM 655 C C . TYR A 1 85 ? 1.546 10.103 10.194 1.00 88.12 85 TYR A C 1
ATOM 657 O O . TYR A 1 85 ? 1.574 9.530 9.112 1.00 88.12 85 TYR A O 1
ATOM 665 N N . SER A 1 86 ? 2.605 10.759 10.677 1.00 87.25 86 SER A N 1
ATOM 666 C CA . SER A 1 86 ? 3.899 10.799 9.991 1.00 87.25 86 SER A CA 1
ATOM 667 C C . SER A 1 86 ? 4.430 9.390 9.734 1.00 87.25 86 SER A C 1
ATOM 669 O O . SER A 1 86 ? 4.732 9.049 8.594 1.00 87.25 86 SER A O 1
ATOM 671 N N . THR A 1 87 ? 4.471 8.536 10.763 1.00 89.31 87 THR A N 1
ATOM 672 C CA . THR A 1 87 ? 4.891 7.132 10.622 1.00 89.31 87 THR A CA 1
ATOM 673 C C . THR A 1 87 ? 4.004 6.378 9.636 1.00 89.31 87 THR A C 1
ATOM 675 O O . THR A 1 87 ? 4.511 5.670 8.769 1.00 89.31 87 THR A O 1
ATOM 678 N N . LEU A 1 88 ? 2.687 6.574 9.712 1.00 89.25 88 LEU A N 1
ATOM 679 C CA . LEU A 1 88 ? 1.741 5.944 8.799 1.00 89.25 88 LEU A CA 1
ATOM 680 C C . LEU A 1 88 ? 2.008 6.335 7.339 1.00 89.25 88 LEU A C 1
ATOM 682 O O . LEU A 1 88 ? 2.012 5.462 6.478 1.00 89.25 88 LEU A O 1
ATOM 686 N N . LEU A 1 89 ? 2.301 7.606 7.052 1.00 87.12 89 LEU A N 1
ATOM 687 C CA . LEU A 1 89 ? 2.644 8.061 5.699 1.00 87.12 89 LEU A CA 1
ATOM 688 C C . LEU A 1 89 ? 3.906 7.375 5.149 1.00 87.12 89 LEU A C 1
ATOM 690 O O . LEU A 1 89 ? 3.944 7.026 3.968 1.00 87.12 89 LEU A O 1
ATOM 694 N N . GLN A 1 90 ? 4.921 7.153 5.991 1.00 87.06 90 GLN A N 1
ATOM 695 C CA . GLN A 1 90 ? 6.149 6.445 5.599 1.00 87.06 90 GLN A CA 1
ATOM 696 C C . GLN A 1 90 ? 5.868 4.975 5.260 1.00 87.06 90 GLN A C 1
ATOM 698 O O . GLN A 1 90 ? 6.349 4.454 4.247 1.00 87.06 90 GLN A O 1
ATOM 703 N N . GLU A 1 91 ? 5.059 4.312 6.086 1.00 88.06 91 GLU A N 1
ATOM 704 C CA . GLU A 1 91 ? 4.659 2.920 5.872 1.00 88.06 91 GLU A CA 1
ATOM 705 C C . GLU A 1 91 ? 3.797 2.770 4.614 1.00 88.06 91 GLU A C 1
ATOM 707 O O . GLU A 1 91 ? 4.039 1.875 3.804 1.00 88.06 91 GLU A O 1
ATOM 712 N N . GLN A 1 92 ? 2.852 3.685 4.384 1.00 87.88 92 GLN A N 1
ATOM 713 C CA . GLN A 1 92 ? 2.038 3.707 3.167 1.00 87.88 92 GLN A CA 1
ATOM 714 C C . GLN A 1 92 ? 2.898 3.853 1.911 1.00 87.88 92 GLN A C 1
ATOM 716 O O . GLN A 1 92 ? 2.763 3.056 0.983 1.00 87.88 92 GLN A O 1
ATOM 721 N N . ALA A 1 93 ? 3.825 4.818 1.894 1.00 85.44 93 ALA A N 1
ATOM 722 C CA . ALA A 1 93 ? 4.742 5.001 0.772 1.00 85.44 93 ALA A CA 1
ATOM 723 C C . ALA A 1 93 ? 5.578 3.735 0.513 1.00 85.44 93 ALA A C 1
ATOM 725 O O . ALA A 1 93 ? 5.778 3.341 -0.634 1.00 85.44 93 ALA A O 1
ATOM 726 N N . THR A 1 94 ? 6.020 3.057 1.575 1.00 87.50 94 THR A N 1
ATOM 727 C CA . THR A 1 94 ? 6.794 1.811 1.483 1.00 87.50 94 THR A CA 1
ATOM 728 C C . THR A 1 94 ? 5.964 0.635 0.961 1.00 87.50 94 THR A C 1
ATOM 730 O O . THR A 1 94 ? 6.451 -0.158 0.154 1.00 87.50 94 THR A O 1
ATOM 733 N N . LEU A 1 95 ? 4.719 0.486 1.411 1.00 87.69 95 LEU A N 1
ATOM 734 C CA . LEU A 1 95 ? 3.833 -0.596 0.976 1.00 87.69 95 LEU A CA 1
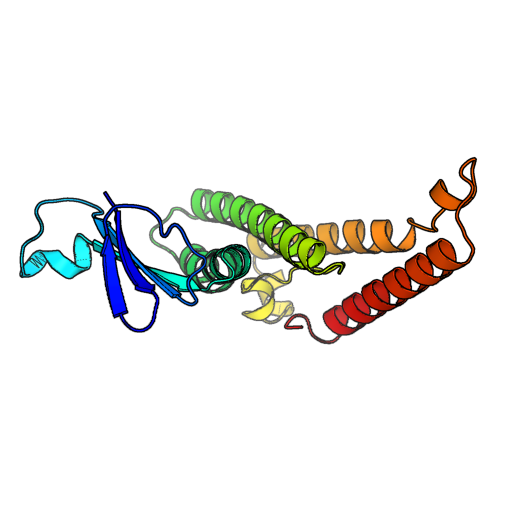ATOM 735 C C . LEU A 1 95 ? 3.385 -0.424 -0.472 1.00 87.69 95 LEU A C 1
ATOM 737 O O . LEU A 1 95 ? 3.391 -1.392 -1.230 1.00 87.69 95 LEU A O 1
ATOM 741 N N . VAL A 1 96 ? 3.044 0.801 -0.866 1.00 85.69 96 VAL A N 1
ATOM 742 C CA . VAL A 1 96 ? 2.651 1.120 -2.241 1.00 85.69 96 VAL A CA 1
ATOM 743 C C . VAL A 1 96 ? 3.813 0.888 -3.204 1.00 85.69 96 VAL A C 1
ATOM 745 O O . VAL A 1 96 ? 3.625 0.259 -4.242 1.00 85.69 96 VAL A O 1
ATOM 748 N N . ASP A 1 97 ? 5.029 1.280 -2.822 1.00 84.62 97 ASP A N 1
ATOM 749 C CA . ASP A 1 97 ? 6.243 0.982 -3.588 1.00 84.62 97 ASP A CA 1
ATOM 750 C C . ASP A 1 97 ? 6.440 -0.525 -3.792 1.00 84.62 97 ASP A C 1
ATOM 752 O O . ASP A 1 97 ? 6.601 -0.999 -4.914 1.00 84.62 97 ASP A O 1
ATOM 756 N N . LYS A 1 98 ? 6.330 -1.315 -2.716 1.00 86.62 98 LYS A N 1
ATOM 757 C CA . LYS A 1 98 ? 6.422 -2.780 -2.804 1.00 86.62 98 LYS A CA 1
ATOM 758 C C . LYS A 1 98 ? 5.326 -3.378 -3.683 1.00 86.62 98 LYS A C 1
ATOM 760 O O . LYS A 1 98 ? 5.608 -4.300 -4.444 1.00 86.62 98 LYS A O 1
ATOM 765 N N . ARG A 1 99 ? 4.096 -2.864 -3.606 1.00 86.81 99 ARG A N 1
ATOM 766 C CA . ARG A 1 99 ? 2.971 -3.316 -4.438 1.00 86.81 99 ARG A CA 1
ATOM 767 C C . ARG A 1 99 ? 3.237 -3.069 -5.925 1.00 86.81 99 ARG A C 1
ATOM 769 O O . ARG A 1 99 ? 3.028 -3.972 -6.737 1.00 86.81 99 ARG A O 1
ATOM 776 N N . PHE A 1 100 ? 3.744 -1.890 -6.283 1.00 85.31 100 PHE A N 1
ATOM 777 C CA . PHE A 1 100 ? 4.137 -1.604 -7.663 1.00 85.31 100 PHE A CA 1
ATOM 778 C C . PHE A 1 100 ? 5.329 -2.457 -8.103 1.00 85.31 100 PHE A C 1
ATOM 780 O O . PHE A 1 100 ? 5.279 -3.047 -9.182 1.00 85.31 100 PHE A O 1
ATOM 787 N N . ALA A 1 101 ? 6.332 -2.636 -7.241 1.00 85.25 101 ALA A N 1
ATOM 788 C CA . ALA A 1 101 ? 7.487 -3.479 -7.532 1.00 85.25 101 ALA A CA 1
ATOM 789 C C . ALA A 1 101 ? 7.098 -4.946 -7.801 1.00 85.25 101 ALA A C 1
ATOM 791 O O . ALA A 1 101 ? 7.626 -5.553 -8.732 1.00 85.25 101 ALA A O 1
ATOM 792 N N . LEU A 1 102 ? 6.136 -5.506 -7.053 1.00 85.62 102 LEU A N 1
ATOM 793 C CA . LEU A 1 102 ? 5.583 -6.847 -7.310 1.00 85.62 102 LEU A CA 1
ATOM 794 C C . LEU A 1 102 ? 4.907 -6.954 -8.683 1.00 85.62 102 LEU A C 1
ATOM 796 O O . LEU A 1 102 ? 4.924 -8.018 -9.297 1.00 85.62 102 LEU A O 1
ATOM 800 N N . SER A 1 103 ? 4.353 -5.847 -9.177 1.00 83.75 103 SER A N 1
ATOM 801 C CA . SER A 1 103 ? 3.734 -5.754 -10.503 1.00 83.75 103 SER A CA 1
ATOM 802 C C . SER A 1 103 ? 4.740 -5.421 -11.613 1.00 83.75 103 SER A C 1
ATOM 804 O O . SER A 1 103 ? 4.343 -5.245 -12.763 1.00 83.75 103 SER A O 1
ATOM 806 N N . GLY A 1 104 ? 6.036 -5.313 -11.292 1.00 82.94 104 GLY A N 1
ATOM 807 C CA . GLY A 1 104 ? 7.068 -4.897 -12.242 1.00 82.94 104 GLY A CA 1
ATOM 808 C C . GLY A 1 104 ? 6.924 -3.440 -12.684 1.00 82.94 104 GLY A C 1
ATOM 809 O O . GLY A 1 104 ? 7.300 -3.103 -13.804 1.00 82.94 104 GLY A O 1
ATOM 810 N N . LEU A 1 105 ? 6.354 -2.590 -11.831 1.00 84.81 105 LEU A N 1
ATOM 811 C CA . LEU A 1 105 ? 6.138 -1.171 -12.081 1.00 84.81 105 LEU A CA 1
ATOM 812 C C . LEU A 1 105 ? 6.848 -0.317 -11.033 1.00 84.81 105 LEU A C 1
ATOM 814 O O . LEU A 1 105 ? 7.206 -0.771 -9.947 1.00 84.81 105 LEU A O 1
ATOM 818 N N . TYR A 1 106 ? 7.008 0.954 -11.373 1.00 83.31 106 TYR A N 1
ATOM 819 C CA . TYR A 1 106 ? 7.481 1.989 -10.472 1.00 83.31 106 TYR A CA 1
ATOM 820 C C . TYR A 1 106 ? 6.368 3.012 -10.297 1.00 83.31 106 TYR A C 1
ATOM 822 O O . TYR A 1 106 ? 5.927 3.573 -11.295 1.00 83.31 106 TYR A O 1
ATOM 830 N N . GLY A 1 107 ? 5.918 3.256 -9.069 1.00 81.31 107 GLY A N 1
ATOM 831 C CA . GLY A 1 107 ? 4.822 4.188 -8.810 1.00 81.31 107 GLY A CA 1
ATOM 832 C C . GLY A 1 107 ? 5.087 5.109 -7.628 1.00 81.31 107 GLY A C 1
ATOM 833 O O . GLY A 1 107 ? 5.955 4.853 -6.789 1.00 81.31 107 GLY A O 1
ATOM 834 N N . ILE A 1 108 ? 4.331 6.201 -7.578 1.00 84.50 108 ILE A N 1
ATOM 835 C CA . ILE A 1 108 ? 4.322 7.163 -6.475 1.00 84.50 108 ILE A CA 1
ATOM 836 C C . ILE A 1 108 ? 3.028 7.024 -5.669 1.00 84.50 108 ILE A C 1
ATOM 838 O O . ILE A 1 108 ? 1.981 6.676 -6.206 1.00 84.50 108 ILE A O 1
ATOM 842 N N . HIS A 1 109 ? 3.101 7.279 -4.363 1.00 83.50 109 HIS A N 1
ATOM 843 C CA . HIS A 1 109 ? 1.938 7.239 -3.477 1.00 83.50 109 HIS A CA 1
ATOM 844 C C . HIS A 1 109 ? 1.406 8.650 -3.216 1.00 83.50 109 HIS A C 1
ATOM 846 O O . HIS A 1 109 ? 2.152 9.500 -2.726 1.00 83.50 109 HIS A O 1
ATOM 852 N N . ALA A 1 110 ? 0.118 8.875 -3.477 1.00 82.25 110 ALA A N 1
ATOM 853 C CA . ALA A 1 110 ? -0.605 10.079 -3.079 1.00 82.25 110 ALA A CA 1
ATOM 854 C C . ALA A 1 110 ? -1.492 9.789 -1.854 1.00 82.25 110 ALA A C 1
ATOM 856 O O . ALA A 1 110 ? -2.502 9.098 -1.981 1.00 82.25 110 ALA A O 1
ATOM 857 N N . PRO A 1 111 ? -1.147 10.298 -0.657 1.00 79.25 111 PRO A N 1
ATOM 858 C CA . PRO A 1 111 ? -1.931 10.031 0.544 1.00 79.25 111 PRO A CA 1
ATOM 859 C C . PRO A 1 111 ? -3.298 10.714 0.524 1.00 79.25 111 PRO A C 1
ATOM 861 O O . PRO A 1 111 ? -3.443 11.824 0.011 1.00 79.25 111 PRO A O 1
ATOM 864 N N . TYR A 1 112 ? -4.271 10.109 1.210 1.00 75.12 112 TYR A N 1
ATOM 865 C CA . TYR A 1 112 ? -5.659 10.581 1.273 1.00 75.12 112 TYR A CA 1
ATOM 866 C C . TYR A 1 112 ? -5.805 12.084 1.570 1.00 75.12 112 TYR A C 1
ATOM 868 O O . TYR A 1 112 ? -6.515 12.798 0.867 1.00 75.12 112 TYR A O 1
ATOM 876 N N . PHE A 1 113 ? -5.116 12.605 2.590 1.00 75.31 113 PHE A N 1
ATOM 877 C CA . PHE A 1 113 ? -5.288 14.007 2.995 1.00 75.31 113 PHE A CA 1
ATOM 878 C C . PHE A 1 113 ? -4.843 15.020 1.927 1.00 75.31 113 PHE A C 1
ATOM 880 O O . PHE A 1 113 ? -5.339 16.147 1.919 1.00 75.31 113 PHE A O 1
ATOM 887 N N . ALA A 1 114 ? -3.917 14.631 1.041 1.00 72.50 114 ALA A N 1
ATOM 888 C CA . ALA A 1 114 ? -3.489 15.463 -0.079 1.00 72.50 114 ALA A CA 1
ATOM 889 C C . ALA A 1 114 ? -4.598 15.594 -1.139 1.00 72.50 114 ALA A C 1
ATOM 891 O O . ALA A 1 114 ? -4.590 16.545 -1.915 1.00 72.50 114 ALA A O 1
ATOM 892 N N . MET A 1 115 ? -5.566 14.672 -1.130 1.00 74.25 115 MET A N 1
ATOM 893 C CA . MET A 1 115 ? -6.739 14.662 -2.005 1.00 74.25 115 MET A CA 1
ATOM 894 C C . MET A 1 115 ? -7.974 15.297 -1.342 1.00 74.25 115 MET A C 1
ATOM 896 O O . MET A 1 115 ? -8.859 15.790 -2.034 1.00 74.25 115 MET A O 1
ATOM 900 N N . ASP A 1 116 ? -8.038 15.309 -0.006 1.00 76.38 116 ASP A N 1
ATOM 901 C CA . ASP A 1 116 ? -9.203 15.772 0.767 1.00 76.38 116 ASP A CA 1
ATOM 902 C C . ASP A 1 116 ? -9.352 17.306 0.817 1.00 76.38 116 ASP A C 1
ATOM 904 O O . ASP A 1 116 ? -10.451 17.833 1.012 1.00 76.38 116 ASP A O 1
ATOM 908 N N . LYS A 1 117 ? -8.252 18.060 0.666 1.00 76.94 117 LYS A N 1
ATOM 909 C CA . LYS A 1 117 ? -8.256 19.524 0.825 1.00 76.94 117 LYS A CA 1
ATOM 910 C C . LYS A 1 117 ? -7.580 20.238 -0.341 1.00 76.94 117 LYS A C 1
ATOM 912 O O . LYS A 1 117 ? -6.534 19.793 -0.801 1.00 76.94 117 LYS A O 1
ATOM 917 N N . PRO A 1 118 ? -8.115 21.396 -0.772 1.00 79.88 118 PRO A N 1
ATOM 918 C CA . PRO A 1 118 ? -7.461 22.195 -1.794 1.00 79.88 118 PRO A CA 1
ATOM 919 C C . PRO A 1 118 ? -6.121 22.752 -1.267 1.00 79.88 118 PRO A C 1
ATOM 921 O O . PRO A 1 118 ? -6.024 23.061 -0.066 1.00 79.88 118 PRO A O 1
ATOM 924 N N . PRO A 1 119 ? -5.101 22.916 -2.132 1.00 76.44 119 PRO A N 1
ATOM 925 C CA . PRO A 1 119 ? -3.748 23.307 -1.729 1.00 76.44 119 PRO A CA 1
ATOM 926 C C . PRO A 1 119 ? -3.691 24.591 -0.893 1.00 76.44 119 PRO A C 1
ATOM 928 O O . PRO A 1 119 ? -2.919 24.687 0.061 1.00 76.44 119 PRO A O 1
ATOM 931 N N . GLU A 1 120 ? -4.554 25.564 -1.194 1.00 81.94 120 GLU A N 1
ATOM 932 C CA . GLU A 1 120 ? -4.604 26.854 -0.503 1.00 81.94 120 GLU A CA 1
ATOM 933 C C . GLU A 1 120 ? -5.002 26.694 0.964 1.00 81.94 120 GLU A C 1
ATOM 935 O O . GLU A 1 120 ? -4.501 27.414 1.824 1.00 81.94 120 GLU A O 1
ATOM 940 N N . LYS A 1 121 ? -5.886 25.736 1.269 1.00 77.00 121 LYS A N 1
ATOM 941 C CA . LYS A 1 121 ? -6.274 25.438 2.651 1.00 77.00 121 LYS A CA 1
ATOM 942 C C . LYS A 1 121 ? -5.183 24.661 3.367 1.00 77.00 121 LYS A C 1
ATOM 944 O O . LYS A 1 121 ? -4.921 24.942 4.531 1.00 77.00 121 LYS A O 1
ATOM 949 N N . VAL A 1 122 ? -4.528 23.727 2.685 1.00 78.06 122 VAL A N 1
ATOM 950 C CA . VAL A 1 122 ? -3.428 22.937 3.256 1.00 78.06 122 VAL A CA 1
ATOM 951 C C . VAL A 1 122 ? -2.281 23.836 3.723 1.00 78.06 122 VAL A C 1
ATOM 953 O O . VAL A 1 122 ? -1.801 23.667 4.841 1.00 78.06 122 VAL A O 1
ATOM 956 N N . ALA A 1 123 ? -1.931 24.858 2.938 1.00 76.31 123 ALA A N 1
ATOM 957 C CA . ALA A 1 123 ? -0.879 25.820 3.272 1.00 76.31 123 ALA A CA 1
ATOM 958 C C . ALA A 1 123 ? -1.141 26.634 4.557 1.00 76.31 123 ALA A C 1
ATOM 960 O O . ALA A 1 123 ? -0.211 27.202 5.123 1.00 76.31 123 ALA A O 1
ATOM 961 N N . THR A 1 124 ? -2.389 26.698 5.036 1.00 81.00 124 THR A N 1
ATOM 962 C CA . THR A 1 124 ? -2.727 27.413 6.281 1.00 81.00 124 THR A CA 1
ATOM 963 C C . THR A 1 124 ? -2.478 26.597 7.549 1.00 81.00 124 THR A C 1
ATOM 965 O O . THR A 1 124 ? -2.451 27.165 8.640 1.00 81.00 124 THR A O 1
ATOM 968 N N . TYR A 1 125 ? -2.272 25.282 7.426 1.00 80.19 125 TYR A N 1
ATOM 969 C CA . TYR A 1 125 ? -2.013 24.392 8.553 1.00 80.19 125 TYR A CA 1
ATOM 970 C C . TYR A 1 125 ? -0.553 23.939 8.528 1.00 80.19 125 TYR A C 1
ATOM 972 O O . TYR A 1 125 ? -0.143 23.190 7.643 1.00 80.19 125 TYR A O 1
ATOM 980 N N . GLU A 1 126 ? 0.221 24.356 9.530 1.00 81.12 126 GLU A N 1
ATOM 981 C CA . GLU A 1 126 ? 1.659 24.065 9.622 1.00 81.12 126 GLU A CA 1
ATOM 982 C C . GLU A 1 126 ? 1.966 22.562 9.523 1.00 81.12 126 GLU A C 1
ATOM 984 O O . GLU A 1 126 ? 2.804 22.154 8.720 1.00 81.12 126 GLU A O 1
ATOM 989 N N . ASP A 1 127 ? 1.229 21.725 10.258 1.00 80.25 127 ASP A N 1
ATOM 990 C CA . ASP A 1 127 ? 1.453 20.273 10.264 1.00 80.25 127 ASP A CA 1
ATOM 991 C C . ASP A 1 127 ? 1.168 19.636 8.896 1.00 80.25 127 ASP A C 1
ATOM 993 O O . ASP A 1 127 ? 1.911 18.776 8.429 1.00 80.25 127 ASP A O 1
ATOM 997 N N . LEU A 1 128 ? 0.108 20.087 8.216 1.00 81.75 128 LEU A N 1
ATOM 998 C CA . LEU A 1 128 ? -0.220 19.583 6.884 1.00 81.75 128 LEU A CA 1
ATOM 999 C C . LEU A 1 128 ? 0.819 20.007 5.853 1.00 81.75 128 LEU A C 1
ATOM 1001 O O . LEU A 1 128 ? 1.177 19.213 4.986 1.00 81.75 128 LEU A O 1
ATOM 1005 N N . SER A 1 129 ? 1.326 21.235 5.964 1.00 84.00 129 SER A N 1
ATOM 1006 C CA . SER A 1 129 ? 2.404 21.715 5.105 1.00 84.00 129 SER A CA 1
ATOM 1007 C C . SER A 1 129 ? 3.664 20.858 5.253 1.00 84.00 129 SER A C 1
ATOM 1009 O O . SER A 1 129 ? 4.314 20.566 4.250 1.00 84.00 129 SER A O 1
ATOM 1011 N N . GLN A 1 130 ? 3.996 20.416 6.471 1.00 85.31 130 GLN A N 1
ATOM 1012 C CA . GLN A 1 130 ? 5.123 19.507 6.707 1.00 85.31 130 GLN A CA 1
ATOM 1013 C C . GLN A 1 130 ? 4.898 18.139 6.050 1.00 85.31 130 GLN A C 1
ATOM 1015 O O . GLN A 1 130 ? 5.802 17.618 5.394 1.00 85.31 130 GLN A O 1
ATOM 1020 N N . PHE A 1 131 ? 3.689 17.575 6.153 1.00 85.81 131 PHE A N 1
ATOM 1021 C CA . PHE A 1 131 ? 3.374 16.305 5.493 1.00 85.81 131 PHE A CA 1
ATOM 1022 C C . PHE A 1 131 ? 3.425 16.408 3.965 1.00 85.81 131 PHE A C 1
ATOM 1024 O O . PHE A 1 131 ? 3.987 15.529 3.317 1.00 85.81 131 PHE A O 1
ATOM 1031 N N . VAL A 1 132 ? 2.907 17.491 3.375 1.00 86.62 132 VAL A N 1
ATOM 1032 C CA . VAL A 1 132 ? 3.023 17.726 1.925 1.00 86.62 132 VAL A CA 1
ATOM 1033 C C . VAL A 1 132 ? 4.483 17.839 1.504 1.00 86.62 132 VAL A C 1
ATOM 1035 O O . VAL A 1 132 ? 4.883 17.222 0.519 1.00 86.62 132 VAL A O 1
ATOM 1038 N N . GLN A 1 133 ? 5.298 18.580 2.256 1.00 86.81 133 GLN A N 1
ATOM 1039 C CA . GLN A 1 133 ? 6.723 18.706 1.963 1.00 86.81 133 GLN A CA 1
ATOM 1040 C C . GLN A 1 133 ? 7.429 17.344 1.980 1.00 86.81 133 GLN A C 1
ATOM 1042 O O . GLN A 1 133 ? 8.239 17.070 1.096 1.00 86.81 133 GLN A O 1
ATOM 1047 N N . TYR A 1 134 ? 7.096 16.487 2.948 1.00 86.19 134 TYR A N 1
ATOM 1048 C CA . TYR A 1 134 ? 7.612 15.122 3.019 1.00 86.19 134 TYR A CA 1
ATOM 1049 C C . TYR A 1 134 ? 7.247 14.304 1.769 1.00 86.19 134 TYR A C 1
ATOM 1051 O O . TYR A 1 134 ? 8.127 13.710 1.150 1.00 86.19 134 TYR A O 1
ATOM 1059 N N . ILE A 1 135 ? 5.978 14.328 1.349 1.00 86.50 135 ILE A N 1
ATOM 1060 C CA . ILE A 1 135 ? 5.492 13.574 0.180 1.00 86.50 135 ILE A CA 1
ATOM 1061 C C . ILE A 1 135 ? 6.151 14.058 -1.108 1.00 86.50 135 ILE A C 1
ATOM 1063 O O . ILE A 1 135 ? 6.646 13.257 -1.893 1.00 86.50 135 ILE A O 1
ATOM 1067 N N . VAL A 1 136 ? 6.201 15.375 -1.318 1.00 87.94 136 VAL A N 1
ATOM 1068 C CA . VAL A 1 136 ? 6.823 15.959 -2.513 1.00 87.94 136 VAL A CA 1
ATOM 1069 C C . VAL A 1 136 ? 8.315 15.629 -2.561 1.00 87.94 136 VAL A C 1
ATOM 1071 O O . VAL A 1 136 ? 8.852 15.357 -3.635 1.00 87.94 136 VAL A O 1
ATOM 1074 N N . HIS A 1 137 ? 8.992 15.619 -1.409 1.00 89.31 137 HIS A N 1
ATOM 1075 C CA . HIS A 1 137 ? 10.387 15.198 -1.331 1.00 89.31 137 HIS A CA 1
ATOM 1076 C C . HIS A 1 137 ? 10.561 13.719 -1.701 1.00 89.31 137 HIS A C 1
ATOM 1078 O O . HIS A 1 137 ? 11.436 13.402 -2.507 1.00 89.31 137 HIS A O 1
ATOM 1084 N N . ASP A 1 138 ? 9.713 12.833 -1.172 1.00 86.38 138 ASP A N 1
ATOM 1085 C CA . ASP A 1 138 ? 9.716 11.409 -1.518 1.00 86.38 138 ASP A CA 1
ATOM 1086 C C . ASP A 1 138 ? 9.483 11.198 -3.023 1.00 86.38 138 ASP A C 1
ATOM 1088 O O . ASP A 1 138 ? 10.278 10.525 -3.681 1.00 86.38 138 ASP A O 1
ATOM 1092 N N . TRP A 1 139 ? 8.485 11.868 -3.610 1.00 88.81 139 TRP A N 1
ATOM 1093 C CA . TRP A 1 139 ? 8.235 11.840 -5.055 1.00 88.81 139 TRP A CA 1
ATOM 1094 C C . TRP A 1 139 ? 9.449 12.304 -5.858 1.00 88.81 139 TRP A C 1
ATOM 1096 O O . TRP A 1 139 ? 9.851 11.636 -6.809 1.00 88.81 139 TRP A O 1
ATOM 1106 N N . TYR A 1 140 ? 10.072 13.415 -5.461 1.00 90.06 140 TYR A N 1
ATOM 1107 C CA . TYR A 1 140 ? 11.273 13.935 -6.113 1.00 90.06 140 TYR A CA 1
ATOM 1108 C C . TYR A 1 140 ? 12.428 12.927 -6.070 1.00 90.06 140 TYR A C 1
ATOM 1110 O O . TYR A 1 140 ? 13.044 12.642 -7.098 1.00 90.06 140 TYR A O 1
ATOM 1118 N N . THR A 1 141 ? 12.718 12.350 -4.899 1.00 88.19 141 THR A N 1
ATOM 1119 C CA . THR A 1 141 ? 13.768 11.331 -4.756 1.00 88.19 141 THR A CA 1
ATOM 1120 C C . THR A 1 141 ? 13.478 10.108 -5.621 1.00 88.19 141 THR A C 1
ATOM 1122 O O . THR A 1 141 ? 14.385 9.581 -6.266 1.00 88.19 141 THR A O 1
ATOM 1125 N N . ARG A 1 142 ? 12.221 9.667 -5.666 1.00 84.44 142 ARG A N 1
ATOM 1126 C CA . ARG A 1 142 ? 11.788 8.503 -6.442 1.00 84.44 142 ARG A CA 1
ATOM 1127 C C . ARG A 1 142 ? 11.919 8.717 -7.945 1.00 84.44 142 ARG A C 1
ATOM 1129 O O . ARG A 1 142 ? 12.567 7.929 -8.631 1.00 84.44 142 ARG A O 1
ATOM 1136 N N . VAL A 1 143 ? 11.371 9.818 -8.451 1.00 87.31 143 VAL A N 1
ATOM 1137 C CA . VAL A 1 143 ? 11.448 10.169 -9.874 1.00 87.31 143 VAL A CA 1
ATOM 1138 C C . VAL A 1 143 ? 12.903 10.305 -10.315 1.00 87.31 143 VAL A C 1
ATOM 1140 O O . VAL A 1 143 ? 13.269 9.763 -11.352 1.00 87.31 143 VAL A O 1
ATOM 1143 N N . ASN A 1 144 ? 13.762 10.937 -9.510 1.00 88.19 144 ASN A N 1
ATOM 1144 C CA . ASN A 1 144 ? 15.182 11.033 -9.846 1.00 88.19 144 ASN A CA 1
ATOM 1145 C C . ASN A 1 144 ? 15.866 9.670 -9.904 1.00 88.19 144 ASN A C 1
ATOM 1147 O O . ASN A 1 144 ? 16.582 9.421 -10.864 1.00 88.19 144 ASN A O 1
ATOM 1151 N N . ARG A 1 145 ? 15.596 8.748 -8.969 1.00 84.62 145 ARG A N 1
ATOM 1152 C CA . ARG A 1 145 ? 16.133 7.376 -9.056 1.00 84.62 145 ARG A CA 1
ATOM 1153 C C . ARG A 1 145 ? 15.694 6.668 -10.338 1.00 84.62 145 ARG A C 1
ATOM 1155 O O . ARG A 1 145 ? 16.498 5.984 -10.966 1.00 84.62 145 ARG A O 1
ATOM 1162 N N . LEU A 1 146 ? 14.435 6.846 -10.746 1.00 84.50 146 LEU A N 1
ATOM 1163 C CA . LEU A 1 146 ? 13.924 6.295 -12.002 1.00 84.50 146 LEU A CA 1
ATOM 1164 C C . LEU A 1 146 ? 14.593 6.937 -13.231 1.00 84.50 146 LEU A C 1
ATOM 1166 O O . LEU A 1 146 ? 14.780 6.263 -14.240 1.00 84.50 146 LEU A O 1
ATOM 1170 N N . LEU A 1 147 ? 14.963 8.215 -13.177 1.00 84.19 147 LEU A N 1
ATOM 1171 C CA . LEU A 1 147 ? 15.668 8.894 -14.270 1.00 84.19 147 LEU A CA 1
ATOM 1172 C C . LEU A 1 147 ? 17.165 8.544 -14.317 1.00 84.19 147 LEU A C 1
ATOM 1174 O O . LEU A 1 147 ? 17.716 8.381 -15.401 1.00 84.19 147 LEU A O 1
ATOM 1178 N N . GLU A 1 148 ? 17.813 8.416 -13.159 1.00 83.81 148 GLU A N 1
ATOM 1179 C CA . GLU A 1 148 ? 19.247 8.130 -13.013 1.00 83.81 148 GLU A CA 1
ATOM 1180 C C . GLU A 1 148 ? 19.617 6.701 -13.396 1.00 83.81 148 GLU A C 1
ATOM 1182 O O . GLU A 1 148 ? 20.737 6.453 -13.841 1.00 83.81 148 GLU A O 1
ATOM 1187 N N . ASP A 1 149 ? 18.694 5.751 -13.260 1.00 73.81 149 ASP A N 1
ATOM 1188 C CA . ASP A 1 149 ? 18.914 4.371 -13.672 1.00 73.81 149 ASP A CA 1
ATOM 1189 C C . ASP A 1 149 ? 18.979 4.291 -15.215 1.00 73.81 149 ASP A C 1
ATOM 1191 O O . ASP A 1 149 ? 18.056 3.934 -15.919 1.00 73.81 149 ASP A O 1
ATOM 1195 N N . CYS A 1 150 ? 20.104 4.673 -15.808 1.00 63.31 150 CYS A N 1
ATOM 1196 C CA . CYS A 1 150 ? 20.303 4.654 -17.260 1.00 63.31 150 CYS A CA 1
ATOM 1197 C C . CYS A 1 150 ? 20.771 3.281 -17.766 1.00 63.31 150 CYS A C 1
ATOM 1199 O O . CYS A 1 150 ? 21.244 3.149 -18.896 1.00 63.31 150 CYS A O 1
ATOM 1201 N N . GLY A 1 151 ? 20.679 2.248 -16.924 1.00 59.50 151 GLY A N 1
ATOM 1202 C CA . GLY A 1 151 ? 21.218 0.932 -17.227 1.00 59.50 151 GLY A CA 1
ATOM 1203 C C . GLY A 1 151 ? 22.747 0.921 -17.306 1.00 59.50 151 GLY A C 1
ATOM 1204 O O . GLY A 1 151 ? 23.315 0.088 -18.006 1.00 59.50 151 GLY A O 1
ATOM 1205 N N . GLU A 1 152 ? 23.443 1.814 -16.594 1.00 53.31 152 GLU A N 1
ATOM 1206 C CA . GLU A 1 152 ? 24.917 1.834 -16.547 1.00 53.31 152 GLU A CA 1
ATOM 1207 C C . GLU A 1 152 ? 25.504 0.525 -15.975 1.00 53.31 152 GLU A C 1
ATOM 1209 O O . GLU A 1 152 ? 26.587 0.082 -16.361 1.00 53.31 152 GLU A O 1
ATOM 1214 N N . ASN A 1 153 ? 24.727 -0.197 -15.162 1.00 52.28 153 ASN A N 1
ATOM 1215 C CA . ASN A 1 153 ? 25.057 -1.558 -14.722 1.00 52.28 153 ASN A CA 1
ATOM 1216 C C . ASN A 1 153 ? 25.009 -2.602 -15.862 1.00 52.28 153 ASN A C 1
ATOM 1218 O O . ASN A 1 153 ? 25.599 -3.672 -15.741 1.00 52.28 153 ASN A O 1
ATOM 1222 N N . TYR A 1 154 ? 24.343 -2.299 -16.983 1.00 53.41 154 TYR A N 1
ATOM 1223 C CA . TYR A 1 154 ? 24.331 -3.109 -18.210 1.00 53.41 154 TYR A CA 1
ATOM 1224 C C . TYR A 1 154 ? 25.421 -2.685 -19.214 1.00 53.41 154 TYR A C 1
ATOM 1226 O O . TYR A 1 154 ? 25.641 -3.378 -20.214 1.00 53.41 154 TYR A O 1
ATOM 1234 N N . SER A 1 155 ? 26.093 -1.545 -18.995 1.00 51.34 155 SER A N 1
ATOM 1235 C CA . SER A 1 155 ? 27.143 -1.029 -19.886 1.00 51.34 155 SER A CA 1
ATOM 1236 C C . SER A 1 155 ? 28.551 -1.458 -19.465 1.00 51.34 155 SER A C 1
ATOM 1238 O O . SER A 1 155 ? 29.446 -1.513 -20.310 1.00 51.34 155 SER A O 1
ATOM 1240 N N . SER A 1 156 ? 28.747 -1.843 -18.200 1.00 51.75 156 SER A N 1
ATOM 1241 C CA . SER A 1 156 ? 30.040 -2.276 -17.675 1.00 51.75 156 SER A CA 1
ATOM 1242 C C . SER A 1 156 ? 30.026 -3.757 -17.264 1.00 51.75 156 SER A C 1
ATOM 1244 O O . SER A 1 156 ? 29.457 -4.162 -16.260 1.00 51.75 156 SER A O 1
ATOM 1246 N N . SER A 1 157 ? 30.723 -4.579 -18.053 1.00 52.50 157 SER A N 1
ATOM 1247 C CA . SER A 1 157 ? 31.245 -5.923 -17.726 1.00 52.50 157 SER A CA 1
ATOM 1248 C C . SER A 1 157 ? 30.368 -7.183 -17.804 1.00 52.50 157 SER A C 1
ATOM 1250 O O . SER A 1 157 ? 30.952 -8.264 -17.805 1.00 52.50 157 SER A O 1
ATOM 1252 N N . ASN A 1 158 ? 29.049 -7.120 -18.002 1.00 53.19 158 ASN A N 1
ATOM 1253 C CA . ASN A 1 158 ? 28.248 -8.338 -18.209 1.00 53.19 158 ASN A CA 1
ATOM 1254 C C . ASN A 1 158 ? 27.741 -8.442 -19.653 1.00 53.19 158 ASN A C 1
ATOM 1256 O O . ASN A 1 158 ? 27.292 -7.461 -20.243 1.00 53.19 158 ASN A O 1
ATOM 1260 N N . ILE A 1 159 ? 27.843 -9.633 -20.250 1.00 54.28 159 ILE A N 1
ATOM 1261 C CA . ILE A 1 159 ? 27.290 -9.941 -21.576 1.00 54.28 159 ILE A CA 1
ATOM 1262 C C . ILE A 1 159 ? 25.765 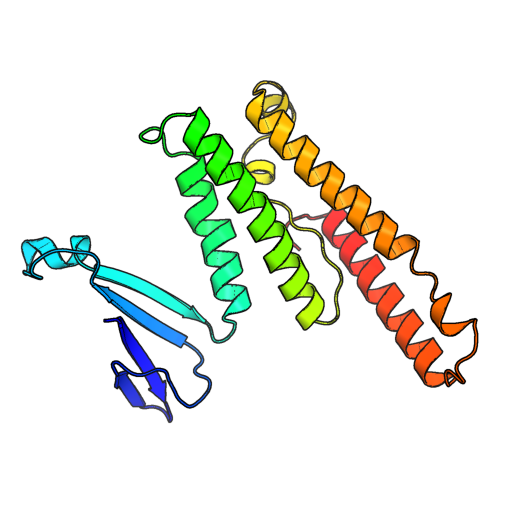-9.927 -21.444 1.00 54.28 159 ILE A C 1
ATOM 1264 O O . ILE A 1 159 ? 25.138 -10.941 -21.163 1.00 54.28 159 ILE A O 1
ATOM 1268 N N . VAL A 1 160 ? 25.184 -8.745 -21.586 1.00 66.38 160 VAL A N 1
ATOM 1269 C CA . VAL A 1 160 ? 23.741 -8.521 -21.614 1.00 66.38 160 VAL A CA 1
ATOM 1270 C C . VAL A 1 160 ? 23.301 -8.776 -23.046 1.00 66.38 160 VAL A C 1
ATOM 1272 O O . VAL A 1 160 ? 23.796 -8.118 -23.970 1.00 66.38 160 VAL A O 1
ATOM 1275 N N . SER A 1 161 ? 22.422 -9.752 -23.253 1.00 80.69 161 SER A N 1
ATOM 1276 C CA . SER A 1 161 ? 21.940 -10.078 -24.590 1.00 80.69 161 SER A CA 1
ATOM 1277 C C . SER A 1 161 ? 21.157 -8.898 -25.184 1.00 80.69 161 SER A C 1
ATOM 1279 O O . SER A 1 161 ? 20.670 -8.012 -24.478 1.00 80.69 161 SER A O 1
ATOM 1281 N N . LEU A 1 162 ? 21.017 -8.862 -26.514 1.00 83.06 162 LEU A N 1
ATOM 1282 C CA . LEU A 1 162 ? 20.179 -7.851 -27.172 1.00 83.06 162 LEU A CA 1
ATOM 1283 C C . LEU A 1 162 ? 18.728 -7.906 -26.660 1.00 83.06 162 LEU A C 1
ATOM 1285 O O . LEU A 1 162 ? 18.065 -6.872 -26.590 1.00 83.06 162 LEU A O 1
ATOM 1289 N N . LEU A 1 163 ? 18.263 -9.104 -26.295 1.00 85.44 163 LEU A N 1
ATOM 1290 C CA . LEU A 1 163 ? 16.937 -9.320 -25.737 1.00 85.44 163 LEU A CA 1
ATOM 1291 C C . LEU A 1 163 ? 16.802 -8.650 -24.365 1.00 85.44 163 LEU A C 1
ATOM 1293 O O . LEU A 1 163 ? 15.887 -7.854 -24.191 1.00 85.44 163 LEU A O 1
ATOM 1297 N N . ASP A 1 164 ? 17.762 -8.858 -23.463 1.00 82.75 164 ASP A N 1
ATOM 1298 C CA . ASP A 1 164 ? 17.758 -8.243 -22.126 1.00 82.75 164 ASP A CA 1
ATOM 1299 C C . ASP A 1 164 ? 17.772 -6.707 -22.214 1.00 82.75 164 ASP A C 1
ATOM 1301 O O . ASP A 1 164 ? 17.074 -6.017 -21.474 1.00 82.75 164 ASP A O 1
ATOM 1305 N N . ARG A 1 165 ? 18.524 -6.144 -23.176 1.00 81.88 165 ARG A N 1
ATOM 1306 C CA . ARG A 1 165 ? 18.510 -4.692 -23.434 1.00 81.88 165 ARG A CA 1
ATOM 1307 C C . ARG A 1 165 ? 17.136 -4.213 -23.891 1.00 81.88 165 ARG A C 1
ATOM 1309 O O . ARG A 1 165 ? 16.684 -3.154 -23.468 1.00 81.88 165 ARG A O 1
ATOM 1316 N N . LEU A 1 166 ? 16.481 -4.960 -24.776 1.00 85.94 166 LEU A N 1
ATOM 1317 C CA . LEU A 1 166 ? 15.152 -4.618 -25.275 1.00 85.94 166 LEU A CA 1
ATOM 1318 C C . LEU A 1 166 ? 14.088 -4.728 -24.173 1.00 85.94 166 LEU A C 1
ATOM 1320 O O . LEU A 1 166 ? 13.220 -3.862 -24.087 1.00 85.94 166 LEU A O 1
ATOM 1324 N N . GLU A 1 167 ? 14.167 -5.745 -23.317 1.00 86.50 167 GLU A N 1
ATOM 1325 C CA . GLU A 1 167 ? 13.300 -5.898 -22.143 1.00 86.50 167 GLU A CA 1
ATOM 1326 C C . GLU A 1 167 ? 13.501 -4.763 -21.136 1.00 86.50 167 GLU A C 1
ATOM 1328 O O . GLU A 1 167 ? 12.521 -4.161 -20.698 1.00 86.50 167 GLU A O 1
ATOM 1333 N N . PHE A 1 168 ? 14.749 -4.375 -20.866 1.00 85.38 168 PHE A N 1
ATOM 1334 C CA . PHE A 1 168 ? 15.064 -3.217 -20.029 1.00 85.38 168 PHE A CA 1
ATOM 1335 C C . PHE A 1 168 ? 14.423 -1.924 -20.553 1.00 85.38 168 PHE A C 1
ATOM 1337 O O . PHE A 1 168 ? 13.784 -1.194 -19.794 1.00 85.38 168 PHE A O 1
ATOM 1344 N N . TRP A 1 169 ? 14.546 -1.633 -21.853 1.00 87.50 169 TRP A N 1
ATOM 1345 C CA . TRP A 1 169 ? 13.949 -0.423 -22.432 1.00 87.50 169 TRP A CA 1
ATOM 1346 C C . TRP A 1 169 ? 12.419 -0.459 -22.439 1.00 87.50 169 TRP A C 1
ATOM 1348 O O . TRP A 1 169 ? 11.790 0.582 -22.244 1.00 87.50 169 TRP A O 1
ATOM 1358 N N . LYS A 1 170 ? 11.809 -1.639 -22.613 1.00 89.38 170 LYS A N 1
ATOM 1359 C CA . LYS A 1 170 ? 10.356 -1.810 -22.458 1.00 89.38 170 LYS A CA 1
ATOM 1360 C C . LYS A 1 170 ? 9.912 -1.508 -21.030 1.00 89.38 170 LYS A C 1
ATOM 1362 O O . LYS A 1 170 ? 8.992 -0.715 -20.856 1.00 89.38 170 LYS A O 1
ATOM 1367 N N . TYR A 1 171 ? 10.596 -2.078 -20.040 1.00 87.31 171 TYR A N 1
ATOM 1368 C CA . TYR A 1 171 ? 10.347 -1.810 -18.624 1.00 87.31 171 TYR A CA 1
ATOM 1369 C C . TYR A 1 171 ? 10.490 -0.314 -18.304 1.00 87.31 171 TYR A C 1
ATOM 1371 O O . TYR A 1 171 ? 9.577 0.283 -17.738 1.00 87.31 171 TYR A O 1
ATOM 1379 N N . ARG A 1 172 ? 11.575 0.339 -18.755 1.00 87.31 172 ARG A N 1
ATOM 1380 C CA . ARG A 1 172 ? 11.762 1.795 -18.589 1.00 87.31 172 ARG A CA 1
ATOM 1381 C C . ARG A 1 172 ? 10.590 2.588 -19.145 1.00 87.31 172 ARG A C 1
ATOM 1383 O O . ARG A 1 172 ? 10.078 3.476 -18.471 1.00 87.31 172 ARG A O 1
ATOM 1390 N N . TYR A 1 173 ? 10.198 2.292 -20.383 1.00 89.75 173 TYR A N 1
ATOM 1391 C CA . TYR A 1 173 ? 9.097 2.981 -21.043 1.00 89.75 173 TYR A CA 1
ATOM 1392 C C . TYR A 1 173 ? 7.788 2.807 -20.268 1.00 89.75 173 TYR A C 1
ATOM 1394 O O . TYR A 1 173 ? 7.076 3.788 -20.065 1.00 89.75 173 TYR A O 1
ATOM 1402 N N . GLN A 1 174 ? 7.499 1.590 -19.800 1.00 90.25 174 GLN A N 1
ATOM 1403 C CA . GLN A 1 174 ? 6.315 1.300 -18.992 1.00 90.25 174 GLN A CA 1
ATOM 1404 C C . GLN A 1 174 ? 6.318 2.094 -17.683 1.00 90.25 174 GLN A C 1
ATOM 1406 O O . GLN A 1 174 ? 5.354 2.803 -17.418 1.00 90.25 174 GLN A O 1
ATOM 1411 N N . CYS A 1 175 ? 7.409 2.054 -16.915 1.00 88.88 175 CYS A N 1
ATOM 1412 C CA . CYS A 1 175 ? 7.519 2.782 -15.650 1.00 88.88 175 CYS A CA 1
ATOM 1413 C C . CYS A 1 175 ? 7.425 4.302 -15.832 1.00 88.88 175 CYS A C 1
ATOM 1415 O O . CYS A 1 175 ? 6.691 4.962 -15.105 1.00 88.88 175 CYS A O 1
ATOM 1417 N N . LEU A 1 176 ? 8.130 4.872 -16.815 1.00 89.62 176 LEU A N 1
ATOM 1418 C CA . LEU A 1 176 ? 8.085 6.315 -17.074 1.00 89.62 176 LEU A CA 1
ATOM 1419 C C . LEU A 1 176 ? 6.703 6.772 -17.551 1.00 89.62 176 LEU A C 1
ATOM 1421 O O . LEU A 1 176 ? 6.231 7.817 -17.111 1.00 89.62 176 LEU A O 1
ATOM 1425 N N . SER A 1 177 ? 6.053 5.992 -18.420 1.00 89.75 177 SER A N 1
ATOM 1426 C CA . SER A 1 177 ? 4.693 6.297 -18.883 1.00 89.75 177 SER A CA 1
ATOM 1427 C C . SER A 1 177 ? 3.696 6.212 -17.729 1.00 89.75 177 SER A C 1
ATOM 1429 O O . SER A 1 177 ? 2.878 7.110 -17.565 1.00 89.75 177 SER A O 1
ATOM 1431 N N . PHE A 1 178 ? 3.818 5.185 -16.883 1.00 88.88 178 PHE A N 1
ATOM 1432 C CA . PHE A 1 178 ? 2.964 5.008 -15.713 1.00 88.88 178 PHE A CA 1
ATOM 1433 C C . PHE A 1 178 ? 3.103 6.176 -14.729 1.00 88.88 178 PHE A C 1
ATOM 1435 O O . PHE A 1 178 ? 2.108 6.807 -14.391 1.00 88.88 178 PHE A O 1
ATOM 1442 N N . VAL A 1 179 ? 4.330 6.558 -14.356 1.00 88.62 179 VAL A N 1
ATOM 1443 C CA . VAL A 1 179 ? 4.569 7.730 -13.494 1.00 88.62 179 VAL A CA 1
ATOM 1444 C C . VAL A 1 179 ? 4.050 9.020 -14.135 1.00 88.62 179 VAL A C 1
ATOM 1446 O O . VAL A 1 179 ? 3.483 9.866 -13.446 1.00 88.62 179 VAL A O 1
ATOM 1449 N N . GLN A 1 180 ? 4.216 9.191 -15.450 1.00 89.06 180 GLN A N 1
ATOM 1450 C CA . GLN A 1 180 ? 3.682 10.353 -16.160 1.00 89.06 180 GLN A CA 1
ATOM 1451 C C . GLN A 1 180 ? 2.152 10.425 -16.064 1.00 89.06 180 GLN A C 1
ATOM 1453 O O . GLN A 1 180 ? 1.603 11.522 -15.948 1.00 89.06 180 GLN A O 1
ATOM 1458 N N . ASP A 1 181 ? 1.469 9.287 -16.133 1.00 89.25 181 ASP A N 1
ATOM 1459 C CA . ASP A 1 181 ? 0.019 9.224 -15.993 1.00 89.25 181 ASP A CA 1
ATOM 1460 C C . ASP A 1 181 ? -0.411 9.460 -14.538 1.00 89.25 181 ASP A C 1
ATOM 1462 O O . ASP A 1 181 ? -1.296 10.285 -14.317 1.00 89.25 181 ASP A O 1
ATOM 1466 N N . GLN A 1 182 ? 0.307 8.910 -13.551 1.00 85.69 182 GLN A N 1
ATOM 1467 C CA . GLN A 1 182 ? 0.090 9.206 -12.126 1.00 85.69 182 GLN A CA 1
ATOM 1468 C C . GLN A 1 182 ? 0.265 10.694 -11.777 1.00 85.69 182 GLN A C 1
ATOM 1470 O O . GLN A 1 182 ? -0.410 11.230 -10.903 1.00 85.69 182 GLN A O 1
ATOM 1475 N N . MET A 1 183 ? 1.161 11.408 -12.465 1.00 83.31 183 MET A N 1
ATOM 1476 C CA . MET A 1 183 ? 1.315 12.857 -12.276 1.00 83.31 183 MET A CA 1
ATOM 1477 C C . MET A 1 183 ? 0.133 13.667 -12.824 1.00 83.31 183 MET A C 1
ATOM 1479 O O . MET A 1 183 ? -0.092 14.791 -12.374 1.00 83.31 183 MET A O 1
ATOM 1483 N N . LYS A 1 184 ? -0.600 13.139 -13.813 1.00 84.94 184 LYS A N 1
ATOM 1484 C CA . LYS A 1 184 ? -1.822 13.771 -14.339 1.00 84.94 184 LYS A CA 1
ATOM 1485 C C . LYS A 1 184 ? -3.031 13.427 -13.479 1.00 84.94 184 LYS A C 1
ATOM 1487 O O . LYS A 1 184 ? -3.908 14.272 -13.320 1.00 84.94 184 LYS A O 1
ATOM 1492 N N . ASP A 1 185 ? -3.063 12.203 -12.964 1.00 79.62 185 ASP A N 1
ATOM 1493 C CA . ASP A 1 185 ? -4.105 11.694 -12.086 1.00 79.62 185 ASP A CA 1
ATOM 1494 C C . ASP A 1 185 ? -3.485 10.867 -10.944 1.00 79.62 185 ASP A C 1
ATOM 1496 O O . ASP A 1 185 ? -3.102 9.717 -11.155 1.00 79.62 185 ASP A O 1
ATOM 1500 N N . PRO A 1 186 ? -3.398 11.422 -9.722 1.00 65.75 186 PRO A N 1
ATOM 1501 C CA . PRO A 1 186 ? -2.818 10.725 -8.577 1.00 65.75 186 PRO A CA 1
ATOM 1502 C C . PRO A 1 186 ? -3.621 9.502 -8.104 1.00 65.75 186 PRO A C 1
ATOM 1504 O O . PRO A 1 186 ? -3.162 8.811 -7.197 1.00 65.75 186 PRO A O 1
ATOM 1507 N N . GLN A 1 187 ? -4.825 9.264 -8.647 1.00 61.22 187 GLN A N 1
ATOM 1508 C CA . GLN A 1 187 ? -5.663 8.102 -8.318 1.00 61.22 187 GLN A CA 1
ATOM 1509 C C . GLN A 1 187 ? -5.349 6.859 -9.172 1.00 61.22 187 GLN A C 1
ATOM 1511 O O . GLN A 1 187 ? -5.979 5.820 -8.966 1.00 61.22 187 GLN A O 1
ATOM 1516 N N . PHE A 1 188 ? -4.413 6.970 -10.124 1.00 45.06 188 PHE A N 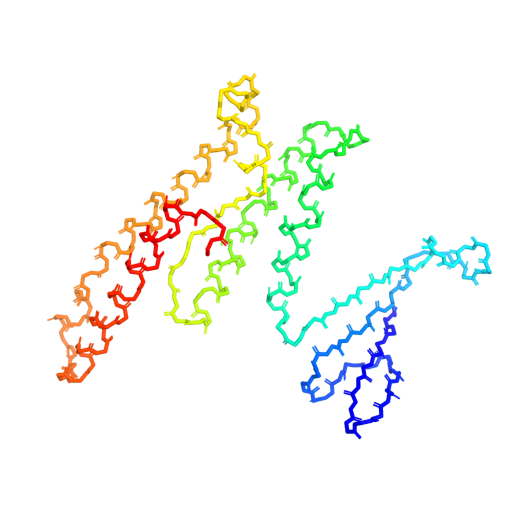1
ATOM 1517 C CA . PHE A 1 188 ? -4.012 5.904 -11.050 1.00 45.06 188 PHE A CA 1
ATOM 1518 C C . PHE A 1 188 ? -2.928 4.963 -10.499 1.00 45.06 188 PHE A C 1
ATOM 1520 O O . PHE A 1 188 ? -2.009 5.427 -9.780 1.00 45.06 188 PHE A O 1
#

Secondary structure (DSSP, 8-state):
-EEEEEEETTEEEEESSPPSS--SEEEEEEE-SS---TTTHHHHEEEEEEES-HHHHHHHIIIIIIHHHHHH-SSS-HHHHHHHHHHHHHHHHHHHHHHHHHTT-------HHHHHS-HHHHTT-HHHHHHHHHHHHHHHHHHHHHHH--SGGGTSSS---HHHHHHHHHHHHHHHHHHHHHHH-TT-

pLDDT: mean 83.46, std 9.08, range [45.06, 94.62]

Foldseek 3Di:
DKWKWFDDPNDIDIDPDDDPDQGQKIKIKDFDDDDCDPVCPVVRIDIAMAGSPNLVSVLCCLQVPVLVCLVPDPVDPPVVSLVVNLVSLVVNQVSVQVVQVVVLAGEAADGPVNVVDDPVVLVVDPSSVVVVVVRVVVVVVRVVVLVVPPVVVVVPDDPQDPVNVVVVVVSSVRHVVRHVVCVVPVVD

Organism: NCBI:txid428564

Sequence (188 aa):
MVLRIYFQEGKLVASLDTPEVPCDYVFCVTKTQGVVTEDSLINSLNFETLDCSVEGSLVTGLCEVQAPILFHDEAVPKHIRNEMYSTLLQEQATLVDKRFALSGLYGIHAPYFAMDKPPEKVATYEDLSQFVQYIVHDWYTRVNRLLEDCGENYSSSNIVSLLDRLEFWKYRYQCLSFVQDQMKDPQF

Radius of gyration: 21.63 Å; chains: 1; bounding box: 56×54×55 Å